Protein AF-E9HPH4-F1 (afdb_monomer)

Radius of gyration: 17.31 Å; Cα contacts (8 Å, |Δi|>4): 248; chains: 1; bounding box: 42×39×45 Å

Mean predicted aligned error: 8.79 Å

pLDDT: mean 77.73, std 13.82, range [39.22, 94.75]

Foldseek 3Di:
DPLVVPPPDPLLVQLQCQCVVVDQEAEAQDDPVNSLVNNCVRQPFAPPDPFWAWWFWFDFPVGIDIDIRPPSDPDDALVNLLVCQVQRQVCCCPVVVDNADEGEDEDDPPCPPHHPVSLVSSVVVNVVDPHNYPYHVVVNVRVVRRVVCCVPCVPPPPCLVRFWTWTTRGNHTYIYGHNVHDPVSVVD

Organism: Daphnia pulex (NCBI:txid6669)

Structure (mmCIF, N/CA/C/O backbone):
data_AF-E9HPH4-F1
#
_entry.id   AF-E9HPH4-F1
#
loop_
_atom_site.group_PDB
_atom_site.id
_atom_site.type_symbol
_atom_site.label_atom_id
_atom_site.label_alt_id
_atom_site.label_comp_id
_atom_site.label_asym_id
_atom_site.label_entity_id
_atom_site.label_seq_id
_atom_site.pdbx_PDB_ins_code
_atom_site.Cartn_x
_atom_site.Cartn_y
_atom_site.Cartn_z
_atom_site.occupancy
_atom_site.B_iso_or_equiv
_atom_site.auth_seq_id
_atom_site.auth_comp_id
_atom_site.auth_asym_id
_atom_site.auth_atom_id
_atom_site.pdbx_PDB_model_num
ATOM 1 N N . MET A 1 1 ? 5.637 8.336 21.985 1.00 42.94 1 MET A N 1
ATOM 2 C CA . MET A 1 1 ? 4.929 8.345 23.289 1.00 42.94 1 MET A CA 1
ATOM 3 C C . MET A 1 1 ? 3.416 8.582 23.195 1.00 42.94 1 MET A C 1
ATOM 5 O O . MET A 1 1 ? 2.724 8.080 24.066 1.00 42.94 1 MET A O 1
ATOM 9 N N . ALA A 1 2 ? 2.865 9.218 22.149 1.00 55.56 2 ALA A N 1
ATOM 10 C CA . ALA A 1 2 ? 1.417 9.472 22.052 1.00 55.56 2 ALA A CA 1
ATOM 11 C C . ALA A 1 2 ? 0.536 8.213 21.879 1.00 55.56 2 ALA A C 1
ATOM 13 O O . ALA A 1 2 ? -0.493 8.099 22.521 1.00 55.56 2 ALA A O 1
ATOM 14 N N . ILE A 1 3 ? 0.934 7.212 21.082 1.00 60.03 3 ILE A N 1
ATOM 15 C CA . ILE A 1 3 ? 0.046 6.071 20.751 1.00 60.03 3 ILE A CA 1
ATOM 16 C C . ILE A 1 3 ? -0.309 5.190 21.968 1.00 60.03 3 ILE A C 1
ATOM 18 O O . ILE A 1 3 ? -1.407 4.637 22.033 1.00 60.03 3 ILE A O 1
ATOM 22 N N . ARG A 1 4 ? 0.583 5.088 22.967 1.00 57.25 4 ARG A N 1
ATOM 23 C CA . ARG A 1 4 ? 0.352 4.285 24.185 1.00 57.25 4 ARG A CA 1
ATOM 24 C C . ARG A 1 4 ? -0.717 4.888 25.112 1.00 57.25 4 ARG A C 1
ATOM 26 O O . ARG A 1 4 ? -1.311 4.140 25.888 1.00 57.25 4 ARG A O 1
ATOM 33 N N . SER A 1 5 ? -0.992 6.194 25.017 1.00 60.97 5 SER A N 1
ATOM 34 C CA . SER A 1 5 ? -2.041 6.872 25.794 1.00 60.97 5 SER A CA 1
ATOM 35 C C . SER A 1 5 ? -3.409 6.904 25.092 1.00 60.97 5 SER A C 1
ATOM 37 O O . SER A 1 5 ? -4.414 7.177 25.742 1.00 60.97 5 SER A O 1
ATOM 39 N N . LEU A 1 6 ? -3.500 6.539 23.803 1.00 64.88 6 LEU A N 1
ATOM 40 C CA . LEU A 1 6 ? -4.737 6.575 22.999 1.00 64.88 6 LEU A CA 1
ATOM 41 C C . LEU A 1 6 ? -5.695 5.400 23.288 1.00 64.88 6 LEU A C 1
ATOM 43 O O . LEU A 1 6 ? -6.230 4.794 22.365 1.00 64.88 6 LEU A O 1
ATOM 47 N N . LYS A 1 7 ? -5.916 5.032 24.555 1.00 68.62 7 LYS A N 1
ATOM 48 C CA . LYS A 1 7 ? -6.671 3.816 24.923 1.00 68.62 7 LYS A CA 1
ATOM 49 C C . LYS A 1 7 ? -8.186 3.896 24.671 1.00 68.62 7 LYS A C 1
ATOM 51 O O . LYS A 1 7 ? -8.826 2.853 24.623 1.00 68.62 7 LYS A O 1
ATOM 56 N N . ARG A 1 8 ? -8.764 5.092 24.491 1.00 82.62 8 ARG A N 1
ATOM 57 C CA . ARG A 1 8 ? -10.218 5.292 24.274 1.00 82.62 8 ARG A CA 1
ATOM 58 C C . ARG A 1 8 ? -10.554 6.313 23.180 1.00 82.62 8 ARG A C 1
ATOM 60 O O . ARG A 1 8 ? -11.597 6.951 23.231 1.00 82.62 8 ARG A O 1
ATOM 67 N N . THR A 1 9 ? -9.671 6.511 22.205 1.00 89.56 9 THR A N 1
ATOM 68 C CA . THR A 1 9 ? -9.958 7.447 21.107 1.00 89.56 9 THR A CA 1
ATOM 69 C C . THR A 1 9 ? -10.918 6.846 20.087 1.00 89.56 9 THR A C 1
ATOM 71 O O . THR A 1 9 ? -10.950 5.628 19.899 1.00 89.56 9 THR A O 1
ATOM 74 N N . SER A 1 10 ? -11.655 7.705 19.380 1.00 90.56 10 SER A N 1
ATOM 75 C CA . SER A 1 10 ? -12.542 7.307 18.278 1.00 90.56 10 SER A CA 1
ATOM 76 C C . SER A 1 10 ? -11.812 6.458 17.231 1.00 90.56 10 SER A C 1
ATOM 78 O O . SER A 1 10 ? -12.293 5.388 16.872 1.00 90.56 10 SER A O 1
ATOM 80 N N . MET A 1 11 ? -10.600 6.867 16.829 1.00 90.88 11 MET A N 1
ATOM 81 C CA . MET A 1 11 ? -9.748 6.104 15.906 1.00 90.88 11 MET A CA 1
ATOM 82 C C . MET A 1 11 ? -9.470 4.684 16.408 1.00 90.88 11 MET A C 1
ATOM 84 O O . MET A 1 11 ? -9.592 3.724 15.651 1.00 90.88 11 MET A O 1
ATOM 88 N N . ARG A 1 12 ? -9.115 4.531 17.690 1.00 91.88 12 ARG A N 1
ATOM 89 C CA . ARG A 1 12 ? -8.833 3.215 18.267 1.00 91.88 12 ARG A CA 1
ATOM 90 C C . ARG A 1 12 ? -10.082 2.343 18.310 1.00 91.88 12 ARG A C 1
ATOM 92 O O . ARG A 1 12 ? -10.011 1.186 17.914 1.00 91.88 12 ARG A O 1
ATOM 99 N N . LEU A 1 13 ? -11.204 2.885 18.779 1.00 92.38 13 LEU A N 1
ATOM 100 C CA . LEU A 1 13 ? -12.457 2.137 18.887 1.00 92.38 13 LEU A CA 1
ATOM 101 C C . LEU A 1 13 ? -12.956 1.673 17.514 1.00 92.38 13 LEU A C 1
ATOM 103 O O . LEU A 1 13 ? -13.381 0.527 17.383 1.00 92.38 13 LEU A O 1
ATOM 107 N N . ALA A 1 14 ? -12.835 2.518 16.486 1.00 93.19 14 ALA A N 1
ATOM 108 C CA . ALA A 1 14 ? -13.173 2.159 15.112 1.00 93.19 14 ALA A CA 1
ATOM 109 C C . ALA A 1 14 ? -12.286 1.018 14.584 1.00 93.19 14 ALA A C 1
ATOM 111 O O . ALA A 1 14 ? -12.790 0.036 14.042 1.00 93.19 14 ALA A O 1
ATOM 112 N N . LEU A 1 15 ? -10.971 1.097 14.813 1.00 93.38 15 LEU A N 1
ATOM 113 C CA . LEU A 1 15 ? -10.028 0.046 14.422 1.00 93.38 15 LEU A CA 1
ATOM 114 C C . LEU A 1 15 ? -10.260 -1.268 15.179 1.00 93.38 15 LEU A C 1
ATOM 116 O O . LEU A 1 15 ? -10.178 -2.339 14.585 1.00 93.38 15 LEU A O 1
ATOM 120 N N . GLU A 1 16 ? -10.575 -1.216 16.475 1.00 93.31 16 GLU A N 1
ATOM 121 C CA . GLU A 1 16 ? -10.908 -2.406 17.267 1.00 93.31 16 GLU A CA 1
ATOM 122 C C . GLU A 1 16 ? -12.234 -3.036 16.824 1.00 93.31 16 GLU A C 1
ATOM 124 O O . GLU A 1 16 ? -12.344 -4.262 16.778 1.00 93.31 16 GLU A O 1
ATOM 129 N N . ALA A 1 17 ? -13.237 -2.228 16.473 1.00 93.38 17 ALA A N 1
ATOM 130 C CA . ALA A 1 17 ? -14.489 -2.720 15.908 1.00 93.38 17 ALA A CA 1
ATOM 131 C C . ALA A 1 17 ? -14.256 -3.411 14.556 1.00 93.38 17 ALA A C 1
ATOM 133 O O . ALA A 1 17 ? -14.744 -4.525 14.355 1.00 93.38 17 ALA A O 1
ATOM 134 N N . HIS A 1 18 ? -13.449 -2.802 13.682 1.00 94.75 18 HIS A N 1
ATOM 135 C CA . HIS A 1 18 ? -13.063 -3.387 12.399 1.00 94.75 18 HIS A CA 1
ATOM 136 C C . HIS A 1 18 ? -12.295 -4.704 12.583 1.00 94.75 18 HIS A C 1
ATOM 138 O O . HIS A 1 18 ? -12.660 -5.722 12.000 1.00 94.75 18 HIS A O 1
ATOM 144 N N . ARG A 1 19 ? -11.314 -4.737 13.496 1.00 92.88 19 ARG A N 1
ATOM 145 C CA . ARG A 1 19 ? -10.561 -5.950 13.865 1.00 92.88 19 ARG A CA 1
ATOM 146 C C . ARG A 1 19 ? -11.458 -7.087 14.361 1.00 92.88 19 ARG A C 1
ATOM 148 O O . ARG A 1 19 ? -11.123 -8.249 14.165 1.00 92.88 19 ARG A O 1
ATOM 155 N N . ARG A 1 20 ? -12.572 -6.761 15.023 1.00 94.00 20 ARG A N 1
ATOM 156 C CA . ARG A 1 20 ? -13.581 -7.719 15.512 1.00 94.00 20 ARG A CA 1
ATOM 157 C C . ARG A 1 20 ? -14.607 -8.118 14.442 1.00 94.00 20 ARG A C 1
ATOM 159 O O . ARG A 1 20 ? -15.591 -8.765 14.782 1.00 94.00 20 ARG A O 1
ATOM 166 N N . GLY A 1 21 ? -14.423 -7.707 13.186 1.00 92.56 21 GLY A N 1
ATOM 167 C CA . GLY A 1 21 ? -15.321 -8.041 12.079 1.00 92.56 21 GLY A CA 1
ATOM 168 C C . GLY A 1 21 ? -16.650 -7.285 12.093 1.00 92.56 21 GLY A C 1
ATOM 169 O O . GLY A 1 21 ? -17.570 -7.666 11.380 1.00 92.56 21 GLY A O 1
ATOM 170 N N . LYS A 1 22 ? -16.780 -6.211 12.885 1.00 93.69 22 LYS A N 1
ATOM 171 C CA . LYS A 1 22 ? -18.023 -5.419 12.935 1.00 93.69 22 LYS A CA 1
ATOM 172 C C . LYS A 1 22 ? -18.210 -4.512 11.718 1.00 93.69 22 LYS A C 1
ATOM 174 O O . LYS A 1 22 ? -19.305 -4.005 11.508 1.00 93.69 22 LYS A O 1
ATOM 179 N N . THR A 1 23 ? -17.149 -4.271 10.950 1.00 90.38 23 THR A N 1
ATOM 180 C CA . THR A 1 23 ? -17.172 -3.443 9.738 1.00 90.38 23 THR A CA 1
ATOM 181 C C . THR A 1 23 ? -16.270 -4.047 8.667 1.00 90.38 23 THR A C 1
ATOM 183 O O . THR A 1 23 ? -15.290 -4.721 8.987 1.00 90.38 23 THR A O 1
ATOM 186 N N . ARG A 1 24 ? -16.566 -3.765 7.392 1.00 86.38 24 ARG A N 1
ATOM 187 C CA . ARG A 1 24 ? -15.733 -4.182 6.250 1.00 86.38 24 ARG A CA 1
ATOM 188 C C . ARG A 1 24 ? -14.555 -3.240 5.984 1.00 86.38 24 ARG A C 1
ATOM 190 O O . ARG A 1 24 ? -13.523 -3.691 5.502 1.00 86.38 24 ARG A O 1
ATOM 197 N N . PHE A 1 25 ? -14.703 -1.962 6.328 1.00 86.44 25 PHE A N 1
ATOM 198 C CA . PHE A 1 25 ? -13.703 -0.913 6.129 1.00 86.44 25 PHE A CA 1
ATOM 199 C C . PHE A 1 25 ? -13.683 0.042 7.326 1.00 86.44 25 PHE A C 1
ATOM 201 O O . PHE A 1 25 ? -14.640 0.095 8.109 1.00 86.44 25 PHE A O 1
ATOM 208 N N . VAL A 1 26 ? -12.596 0.802 7.463 1.00 90.25 26 VAL A N 1
ATOM 209 C CA . VAL A 1 26 ? -12.452 1.856 8.472 1.00 90.25 26 VAL A CA 1
ATOM 210 C C . VAL A 1 26 ? -11.725 3.068 7.895 1.00 90.25 26 VAL A C 1
ATOM 212 O O . VAL A 1 26 ? -10.698 2.940 7.227 1.00 90.25 26 VAL A O 1
ATOM 215 N N . PHE A 1 27 ? -12.274 4.250 8.173 1.00 89.75 27 PHE A N 1
ATOM 216 C CA . PHE A 1 27 ? -11.813 5.530 7.645 1.00 89.75 27 PHE A CA 1
ATOM 217 C C . PHE A 1 27 ? -11.486 6.488 8.790 1.00 89.75 27 PHE A C 1
ATOM 219 O O . PHE A 1 27 ? -12.150 6.482 9.829 1.00 89.75 27 PHE A O 1
ATOM 226 N N . SER A 1 28 ? -10.476 7.337 8.604 1.00 87.94 28 SER A N 1
ATOM 227 C CA . SER A 1 28 ? -10.171 8.424 9.535 1.00 87.94 28 SER A CA 1
ATOM 228 C C . SER A 1 28 ? -9.643 9.649 8.801 1.00 87.94 28 SER A C 1
ATOM 230 O O . SER A 1 28 ? -8.671 9.554 8.056 1.00 87.94 28 SER A O 1
ATOM 232 N N . ALA A 1 29 ? -10.243 10.808 9.074 1.00 86.12 29 ALA A N 1
ATOM 233 C CA . ALA A 1 29 ? -9.719 12.124 8.698 1.00 86.12 29 ALA A CA 1
ATOM 234 C C . ALA A 1 29 ? -8.807 12.731 9.793 1.00 86.12 29 ALA A C 1
ATOM 236 O O . ALA A 1 29 ? -8.458 13.909 9.758 1.00 86.12 29 ALA A O 1
ATOM 237 N N . GLY A 1 30 ? -8.455 11.936 10.812 1.00 83.25 30 GLY A N 1
ATOM 238 C CA . GLY A 1 30 ? -7.624 12.361 11.934 1.00 83.25 30 GLY A CA 1
ATOM 239 C C . GLY A 1 30 ? -6.133 12.459 11.600 1.00 83.25 30 GLY A C 1
ATOM 240 O O . GLY A 1 30 ? -5.697 12.379 10.454 1.00 83.25 30 GLY A O 1
ATOM 241 N N . ASN A 1 31 ? -5.313 12.611 12.643 1.00 85.31 31 ASN A N 1
ATOM 242 C CA . ASN A 1 31 ? -3.862 12.696 12.492 1.00 85.31 31 ASN A CA 1
ATOM 243 C C . ASN A 1 31 ? -3.290 11.429 11.825 1.00 85.31 31 ASN A C 1
ATOM 245 O O . ASN A 1 31 ? -3.386 10.338 12.392 1.00 85.31 31 ASN A O 1
ATOM 249 N N . THR A 1 32 ? -2.640 11.608 10.669 1.00 80.81 32 THR A N 1
ATOM 250 C CA . THR A 1 32 ? -2.062 10.539 9.842 1.00 80.81 32 THR A CA 1
ATOM 251 C C . THR A 1 32 ? -1.194 9.584 10.657 1.00 80.81 32 THR A C 1
ATOM 253 O O . THR A 1 32 ? -1.495 8.398 10.726 1.00 80.81 32 THR A O 1
ATOM 256 N N . CYS A 1 33 ? -0.171 10.095 11.350 1.00 81.19 33 CYS A N 1
ATOM 257 C CA . CYS A 1 33 ? 0.790 9.267 12.083 1.00 81.19 33 CYS A CA 1
ATOM 258 C C . CYS A 1 33 ? 0.143 8.487 13.236 1.00 81.19 33 CYS A C 1
ATOM 260 O O . CYS A 1 33 ? 0.510 7.342 13.494 1.00 81.19 33 CYS A O 1
ATOM 262 N N . SER A 1 34 ? -0.825 9.090 13.930 1.00 86.00 34 SER A N 1
ATOM 263 C CA . SER A 1 34 ? -1.539 8.444 15.036 1.00 86.00 34 SER A CA 1
ATOM 264 C C . SER A 1 34 ? -2.480 7.354 14.539 1.00 86.00 34 SER A C 1
ATOM 266 O O . SER A 1 34 ? -2.481 6.255 15.093 1.00 86.00 34 SER A O 1
ATOM 268 N N . TYR A 1 35 ? -3.259 7.647 13.493 1.00 87.31 35 TYR A N 1
ATOM 269 C CA . TYR A 1 35 ? -4.153 6.677 12.868 1.00 87.31 35 TYR A CA 1
ATOM 270 C C . TYR A 1 35 ? -3.365 5.498 12.322 1.00 87.31 35 TYR A C 1
ATOM 272 O O . TYR A 1 35 ? -3.685 4.349 12.616 1.00 87.31 35 TYR A O 1
ATOM 280 N N . MET A 1 36 ? -2.278 5.805 11.620 1.00 84.62 36 MET A N 1
ATOM 281 C CA . MET A 1 36 ? -1.371 4.813 11.102 1.00 84.62 36 MET A CA 1
ATOM 282 C C . MET A 1 36 ? -0.794 3.959 12.240 1.00 84.62 36 MET A C 1
ATOM 284 O O . MET A 1 36 ? -1.056 2.763 12.349 1.00 84.62 36 MET A O 1
ATOM 288 N N . GLY A 1 37 ? -0.076 4.552 13.188 1.00 86.62 37 GLY A N 1
ATOM 289 C CA . GLY A 1 37 ? 0.499 3.788 14.296 1.00 86.62 37 GLY A CA 1
ATOM 290 C C . GLY A 1 37 ? -0.516 2.875 15.007 1.00 86.62 37 GLY A C 1
ATOM 291 O O . GLY A 1 37 ? -0.203 1.722 15.302 1.00 86.62 37 GLY A O 1
ATOM 292 N N . LEU A 1 38 ? -1.755 3.343 15.202 1.00 89.88 38 LEU A N 1
ATOM 293 C CA . LEU A 1 38 ? -2.844 2.531 15.749 1.00 89.88 38 LEU A CA 1
ATOM 294 C C . LEU A 1 38 ? -3.288 1.398 14.817 1.00 89.88 38 LEU A C 1
ATOM 296 O O . LEU A 1 38 ? -3.415 0.268 15.284 1.00 89.88 38 LEU A O 1
ATOM 300 N N . ALA A 1 39 ? -3.516 1.661 13.530 1.00 89.81 39 ALA A N 1
ATOM 301 C CA . ALA A 1 39 ? -3.977 0.648 12.585 1.00 89.81 39 ALA A CA 1
ATOM 302 C C . ALA A 1 39 ? -2.947 -0.482 12.424 1.00 89.81 39 ALA A C 1
ATOM 304 O O . ALA A 1 39 ? -3.334 -1.648 12.466 1.00 89.81 39 ALA A O 1
ATOM 305 N N . LYS A 1 40 ? -1.640 -0.184 12.403 1.00 87.94 40 LYS A N 1
ATOM 306 C CA . LYS A 1 40 ? -0.593 -1.222 12.368 1.00 87.94 40 LYS A CA 1
ATOM 307 C C . LYS A 1 40 ? -0.609 -2.081 13.634 1.00 87.94 40 LYS A C 1
ATOM 309 O O . LYS A 1 40 ? -0.508 -3.301 13.547 1.00 87.94 40 LYS A O 1
ATOM 314 N N . ILE A 1 41 ? -0.768 -1.465 14.809 1.00 89.12 41 ILE A N 1
ATOM 315 C CA . ILE A 1 41 ? -0.801 -2.179 16.097 1.00 89.12 41 ILE A CA 1
ATOM 316 C C . ILE A 1 41 ? -2.058 -3.050 16.233 1.00 89.12 41 ILE A C 1
ATOM 318 O O . ILE A 1 41 ? -1.980 -4.171 16.735 1.00 89.12 41 ILE A O 1
ATOM 322 N N . ILE A 1 42 ? -3.216 -2.530 15.825 1.00 91.75 42 ILE A N 1
ATOM 323 C CA . ILE A 1 42 ? -4.519 -3.162 16.064 1.00 91.75 42 ILE A CA 1
ATOM 324 C C . ILE A 1 42 ? -4.844 -4.188 14.979 1.00 91.75 42 ILE A C 1
ATOM 326 O O . ILE A 1 42 ? -5.238 -5.309 15.303 1.00 91.75 42 ILE A O 1
ATOM 330 N N . LEU A 1 43 ? -4.673 -3.824 13.705 1.00 91.56 43 LEU A N 1
ATOM 331 C CA . LEU A 1 43 ? -4.992 -4.696 12.575 1.00 91.56 43 LEU A CA 1
ATOM 332 C C . LEU A 1 43 ? -3.890 -5.719 12.315 1.00 91.56 43 LEU A C 1
ATOM 334 O O . LEU A 1 43 ? -4.205 -6.834 11.912 1.00 91.56 43 LEU A O 1
ATOM 338 N N . LYS A 1 44 ? -2.626 -5.395 12.622 1.00 90.88 44 LYS A N 1
ATOM 339 C CA . LYS A 1 44 ? -1.444 -6.211 12.294 1.00 90.88 44 LYS A CA 1
ATOM 340 C C . LYS A 1 44 ? -1.310 -6.469 10.787 1.00 90.88 44 LYS A C 1
ATOM 342 O O . LYS A 1 44 ? -2.276 -6.383 10.033 1.00 90.88 44 LYS A O 1
ATOM 347 N N . THR A 1 45 ? -0.107 -6.800 10.346 1.00 89.81 45 THR A N 1
ATOM 348 C CA . THR A 1 45 ? 0.149 -7.155 8.949 1.00 89.81 45 THR A CA 1
ATOM 349 C C . THR A 1 45 ? -0.372 -8.549 8.605 1.00 89.81 45 THR A C 1
ATOM 351 O O . THR A 1 45 ? -0.599 -9.382 9.492 1.00 89.81 45 THR A O 1
ATOM 354 N N . LEU A 1 46 ? -0.588 -8.787 7.312 1.00 88.25 46 LEU A N 1
ATOM 355 C CA . LEU A 1 46 ? -0.829 -10.120 6.768 1.00 88.25 46 LEU A CA 1
ATOM 356 C C . LEU A 1 46 ? 0.397 -11.033 6.990 1.00 88.25 46 LEU A C 1
ATOM 358 O O . LEU A 1 46 ? 1.526 -10.538 7.084 1.00 88.25 46 LEU A O 1
ATOM 362 N N . PRO A 1 47 ? 0.211 -12.366 7.063 1.00 85.44 47 PRO A N 1
ATOM 363 C CA . PRO A 1 47 ? 1.322 -13.310 7.174 1.00 85.44 47 PRO A CA 1
ATOM 364 C C . PRO A 1 47 ? 2.364 -13.108 6.064 1.00 85.44 47 PRO A C 1
ATOM 366 O O . PRO A 1 47 ? 2.020 -13.004 4.891 1.00 85.44 47 PRO A O 1
ATOM 369 N N . GLY A 1 48 ? 3.646 -13.047 6.434 1.00 83.50 48 GLY A N 1
ATOM 370 C CA . GLY A 1 48 ? 4.755 -12.826 5.494 1.00 83.50 48 GLY A CA 1
ATOM 371 C C . GLY A 1 48 ? 5.030 -11.358 5.138 1.00 83.50 48 GLY A C 1
ATOM 372 O O . GLY A 1 48 ? 6.039 -11.072 4.482 1.00 83.50 48 GLY A O 1
ATOM 373 N N . ILE A 1 49 ? 4.195 -10.418 5.598 1.00 84.56 49 ILE A N 1
ATOM 374 C CA . ILE A 1 49 ? 4.403 -8.978 5.422 1.00 84.56 49 ILE A CA 1
ATOM 375 C C . ILE A 1 49 ? 4.928 -8.358 6.718 1.00 84.56 49 ILE A C 1
ATOM 377 O O . ILE A 1 49 ? 4.268 -8.367 7.756 1.00 84.56 49 ILE A O 1
ATOM 381 N N . ASP A 1 50 ? 6.127 -7.783 6.645 1.00 78.50 50 ASP A N 1
ATOM 382 C CA . ASP A 1 50 ? 6.805 -7.175 7.798 1.00 78.50 50 ASP A CA 1
ATOM 383 C C . ASP A 1 50 ? 6.480 -5.676 7.913 1.00 78.50 50 ASP A C 1
ATOM 385 O O . ASP A 1 50 ? 6.370 -5.110 9.007 1.00 78.50 50 ASP A O 1
ATOM 389 N N . CYS A 1 51 ? 6.295 -5.027 6.762 1.00 78.81 51 CYS A N 1
ATOM 390 C CA . CYS A 1 51 ? 5.973 -3.615 6.639 1.00 78.81 51 CYS A CA 1
ATOM 391 C C . CYS A 1 51 ? 4.750 -3.425 5.726 1.00 78.81 51 CYS A C 1
ATOM 393 O O . CYS A 1 51 ? 4.824 -3.777 4.549 1.00 78.81 51 CYS A O 1
ATOM 395 N N . PRO A 1 52 ? 3.632 -2.873 6.241 1.00 84.88 52 PRO A N 1
ATOM 396 C CA . PRO A 1 52 ? 2.543 -2.440 5.375 1.00 84.88 52 PRO A CA 1
ATOM 397 C C . PRO A 1 52 ? 3.011 -1.241 4.542 1.00 84.88 52 PRO A C 1
ATOM 399 O O . PRO A 1 52 ? 3.948 -0.538 4.944 1.00 84.88 52 PRO A O 1
ATOM 402 N N . ALA A 1 53 ? 2.343 -0.997 3.418 1.00 84.50 53 ALA A N 1
ATOM 403 C CA . ALA A 1 53 ? 2.656 0.119 2.534 1.00 84.50 53 ALA A CA 1
ATOM 404 C C . ALA A 1 53 ? 1.556 1.182 2.549 1.00 84.50 53 ALA A C 1
ATOM 406 O O . ALA A 1 53 ? 0.367 0.849 2.584 1.00 84.50 53 ALA A O 1
ATOM 407 N N . ILE A 1 54 ? 1.946 2.458 2.490 1.00 83.94 54 ILE A N 1
ATOM 408 C CA . ILE A 1 54 ? 1.019 3.531 2.119 1.00 83.94 54 ILE A CA 1
ATOM 409 C C . ILE A 1 54 ? 0.910 3.582 0.605 1.00 83.94 54 ILE A C 1
ATOM 411 O O . ILE A 1 54 ? 1.911 3.739 -0.092 1.00 83.94 54 ILE A O 1
ATOM 415 N N . VAL A 1 55 ? -0.325 3.528 0.122 1.00 86.69 55 VAL A N 1
ATOM 416 C CA . VAL A 1 55 ? -0.648 3.718 -1.285 1.00 86.69 55 VAL A CA 1
ATOM 417 C C . VAL A 1 55 ? -1.438 4.997 -1.448 1.00 86.69 55 VAL A C 1
ATOM 419 O O . VAL A 1 55 ? -2.394 5.237 -0.708 1.00 86.69 55 VAL A O 1
ATOM 422 N N . ASN A 1 56 ? -1.078 5.796 -2.444 1.00 82.94 56 ASN A N 1
ATOM 423 C CA . ASN A 1 56 ? -1.943 6.871 -2.904 1.00 82.94 56 ASN A CA 1
ATOM 424 C C . ASN A 1 56 ? -2.067 6.858 -4.426 1.00 82.94 56 ASN A C 1
ATOM 426 O O . ASN A 1 56 ? -1.129 6.467 -5.127 1.00 82.94 56 ASN A O 1
ATOM 430 N N . LYS A 1 57 ? -3.227 7.297 -4.916 1.00 84.44 57 LYS A N 1
ATOM 431 C CA . LYS A 1 57 ? -3.471 7.514 -6.340 1.00 84.44 57 LYS A CA 1
ATOM 432 C C . LYS A 1 57 ? -2.853 8.834 -6.763 1.00 84.44 57 LYS A C 1
ATOM 434 O O . LYS A 1 57 ? -3.007 9.845 -6.080 1.00 84.44 57 LYS A O 1
ATOM 439 N N . ILE A 1 58 ? -2.188 8.826 -7.908 1.00 78.88 58 ILE A N 1
ATOM 440 C CA . ILE A 1 58 ? -1.569 10.002 -8.497 1.00 78.88 58 ILE A CA 1
ATOM 441 C C . ILE A 1 58 ? -2.034 10.143 -9.952 1.00 78.88 58 ILE A C 1
ATOM 443 O O . ILE A 1 58 ? -2.001 9.163 -10.700 1.00 78.88 58 ILE A O 1
ATOM 447 N N . PRO A 1 59 ? -2.461 11.345 -10.377 1.00 76.06 59 PRO A N 1
ATOM 448 C CA . PRO A 1 59 ? -2.807 11.598 -11.770 1.00 76.06 59 PRO A CA 1
ATOM 449 C C . PRO A 1 59 ? -1.575 11.547 -12.681 1.00 76.06 59 PRO A C 1
ATOM 451 O O . PRO A 1 59 ? -0.513 12.077 -12.360 1.00 76.06 59 PRO A O 1
ATOM 454 N N . THR A 1 60 ? -1.756 10.994 -13.875 1.00 73.06 60 THR A N 1
ATOM 455 C CA . THR A 1 60 ? -0.789 10.989 -14.978 1.00 73.06 60 THR A CA 1
ATOM 456 C C . THR A 1 60 ? -1.466 11.449 -16.270 1.00 73.06 60 THR A C 1
ATOM 458 O O . THR A 1 60 ? -2.690 11.522 -16.356 1.00 73.06 60 THR A O 1
ATOM 461 N N . PHE A 1 61 ? -0.690 11.706 -17.329 1.00 67.69 61 PHE A N 1
ATOM 462 C CA . PHE A 1 61 ? -1.259 12.052 -18.641 1.00 67.69 61 PHE A CA 1
ATOM 463 C C . PHE A 1 61 ? -2.145 10.956 -19.253 1.00 67.69 61 PHE A C 1
ATOM 465 O O . PHE A 1 61 ? -2.965 11.260 -20.113 1.00 67.69 61 PHE A O 1
ATOM 472 N N . LYS A 1 62 ? -1.969 9.689 -18.856 1.00 72.31 62 LYS A N 1
ATOM 473 C CA . LYS A 1 62 ? -2.700 8.544 -19.424 1.00 72.31 62 LYS A CA 1
ATOM 474 C C . LYS A 1 62 ? -3.790 7.992 -18.505 1.00 72.31 62 LYS A C 1
ATOM 476 O O . LYS A 1 62 ? -4.447 7.026 -18.878 1.00 72.31 62 LYS A O 1
ATOM 481 N N . GLY A 1 63 ? -3.975 8.570 -17.321 1.00 78.56 63 GLY A N 1
ATOM 482 C CA . GLY A 1 63 ? -4.886 8.048 -16.307 1.00 78.56 63 GLY A CA 1
ATOM 483 C C . GLY A 1 63 ? -4.301 8.210 -14.915 1.00 78.56 63 GLY A C 1
ATOM 484 O O . GLY A 1 63 ? -3.790 9.272 -14.575 1.00 78.56 63 GLY A O 1
ATOM 485 N N . GLU A 1 64 ? -4.331 7.154 -14.115 1.00 81.12 64 GLU A N 1
ATOM 486 C CA . GLU A 1 64 ? -3.903 7.175 -12.717 1.00 81.12 64 GLU A CA 1
ATOM 487 C C . GLU A 1 64 ? -2.795 6.142 -12.495 1.00 81.1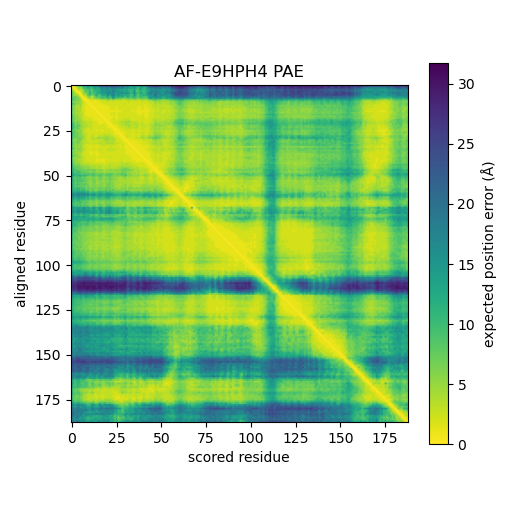2 64 GLU A C 1
ATOM 489 O O . GLU A 1 64 ? -2.811 5.068 -13.096 1.00 81.12 64 GLU A O 1
ATOM 494 N N . CYS A 1 65 ? -1.842 6.451 -11.622 1.00 84.06 65 CYS A N 1
ATOM 495 C CA . CYS A 1 65 ? -0.858 5.493 -11.134 1.00 84.06 65 CYS A CA 1
ATOM 496 C C . CYS A 1 65 ? -0.888 5.435 -9.606 1.00 84.06 65 CYS A C 1
ATOM 498 O O . CYS A 1 65 ? -1.272 6.393 -8.931 1.00 84.06 65 CYS A O 1
ATOM 500 N N . LEU A 1 66 ? -0.503 4.290 -9.045 1.00 87.19 66 LEU A N 1
ATOM 501 C CA . LEU A 1 66 ? -0.399 4.117 -7.600 1.00 87.19 66 LEU A CA 1
ATOM 502 C C . LEU A 1 66 ? 1.048 4.256 -7.159 1.00 87.19 66 LEU A C 1
ATOM 504 O O . LEU A 1 66 ? 1.931 3.577 -7.678 1.00 87.19 66 LEU A O 1
ATOM 508 N N . PHE A 1 67 ? 1.284 5.111 -6.169 1.00 86.19 67 PHE A N 1
ATOM 509 C CA . PHE A 1 67 ? 2.603 5.284 -5.574 1.00 86.19 67 PHE A CA 1
ATOM 510 C C . PHE A 1 67 ? 2.681 4.568 -4.232 1.00 86.19 67 PHE A C 1
ATOM 512 O O . PHE A 1 67 ? 1.816 4.747 -3.375 1.00 86.19 67 PHE A O 1
ATOM 519 N N . LEU A 1 68 ? 3.755 3.798 -4.061 1.00 86.31 68 LEU A N 1
ATOM 520 C CA . LEU A 1 68 ? 4.137 3.104 -2.836 1.00 86.31 68 LEU A CA 1
ATOM 521 C C . LEU A 1 68 ? 5.615 3.421 -2.563 1.00 86.31 68 LEU A C 1
ATOM 523 O O . LEU A 1 68 ? 6.418 3.434 -3.490 1.00 86.31 68 LEU A O 1
ATOM 527 N N 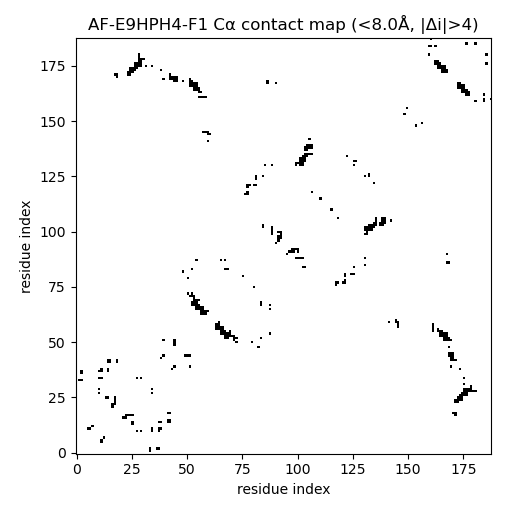. ASP A 1 69 ? 6.073 3.707 -1.347 1.00 78.06 69 ASP A N 1
ATOM 528 C CA . ASP A 1 69 ? 5.429 3.659 -0.024 1.00 78.06 69 ASP A CA 1
ATOM 529 C C . ASP A 1 69 ? 5.260 5.063 0.613 1.00 78.06 69 ASP A C 1
ATOM 531 O O . ASP A 1 69 ? 5.012 5.191 1.800 1.00 78.06 69 ASP A O 1
ATOM 535 N N . LEU A 1 70 ? 5.409 6.152 -0.155 1.00 69.44 70 LEU A N 1
ATOM 536 C CA . LEU A 1 70 ? 5.042 7.540 0.218 1.00 69.44 70 LEU A CA 1
ATOM 537 C C . LEU A 1 70 ? 5.375 7.995 1.667 1.00 69.44 70 LEU A C 1
ATOM 539 O O . LEU A 1 70 ? 4.663 8.818 2.245 1.00 69.44 70 LEU A O 1
ATOM 543 N N . GLY A 1 71 ? 6.460 7.486 2.260 1.00 68.19 71 GLY A N 1
ATOM 544 C CA . GLY A 1 71 ? 6.889 7.809 3.627 1.00 68.19 71 GLY A CA 1
ATOM 545 C C . GLY A 1 71 ? 6.321 6.920 4.746 1.00 68.19 71 GLY A C 1
ATOM 546 O O . GLY A 1 71 ? 6.429 7.287 5.915 1.00 68.19 71 GLY A O 1
ATOM 547 N N . GLY A 1 72 ? 5.727 5.766 4.428 1.00 66.75 72 GLY A N 1
ATOM 548 C CA . GLY A 1 72 ? 5.272 4.770 5.404 1.00 66.75 72 GLY A CA 1
ATOM 549 C C . GLY A 1 72 ? 6.405 4.048 6.127 1.00 66.75 72 GLY A C 1
ATOM 550 O O . GLY A 1 72 ? 6.271 3.710 7.306 1.00 66.75 72 GLY A O 1
ATOM 551 N N . ASN A 1 73 ? 7.538 3.871 5.453 1.00 73.69 73 ASN A N 1
ATOM 552 C CA . ASN A 1 73 ? 8.743 3.255 5.978 1.00 73.69 73 ASN A CA 1
ATOM 553 C C . ASN A 1 73 ? 9.952 4.165 5.718 1.00 73.69 73 ASN A C 1
ATOM 555 O O . ASN A 1 73 ? 10.154 4.668 4.615 1.00 73.69 73 ASN A O 1
ATOM 559 N N . ILE A 1 74 ? 10.760 4.371 6.761 1.00 68.19 74 ILE A N 1
ATOM 560 C CA . ILE A 1 74 ? 11.971 5.208 6.716 1.00 68.19 74 ILE A CA 1
ATOM 561 C C . ILE A 1 74 ? 13.116 4.463 6.012 1.00 68.19 74 ILE A C 1
ATOM 563 O O . ILE A 1 74 ? 13.904 5.067 5.293 1.00 68.19 74 ILE A O 1
ATOM 567 N N . GLU A 1 75 ? 13.179 3.141 6.186 1.00 70.88 75 GLU A N 1
ATOM 568 C CA . GLU A 1 75 ? 14.191 2.276 5.582 1.00 70.88 75 GLU A CA 1
ATOM 569 C C . GLU A 1 75 ? 13.552 1.306 4.583 1.00 70.88 75 GLU A C 1
ATOM 571 O O . GLU A 1 75 ? 12.646 0.530 4.913 1.00 70.88 75 GLU A O 1
ATOM 576 N N . CYS A 1 76 ? 14.057 1.310 3.350 1.00 74.50 76 CYS A N 1
ATOM 577 C CA . CYS A 1 76 ? 13.596 0.421 2.292 1.00 74.50 76 CYS A CA 1
ATOM 578 C C . CYS A 1 76 ? 14.709 -0.554 1.898 1.00 74.50 76 CYS A C 1
ATOM 580 O O . CYS A 1 76 ? 15.682 -0.180 1.251 1.00 74.50 76 CYS A O 1
ATOM 582 N N . ARG A 1 77 ? 14.564 -1.822 2.298 1.00 83.44 77 ARG A N 1
ATOM 583 C CA . ARG A 1 77 ? 15.474 -2.909 1.909 1.00 83.44 77 ARG A CA 1
ATOM 584 C C . ARG A 1 77 ? 15.033 -3.516 0.580 1.00 83.44 77 ARG A C 1
ATOM 586 O O . ARG A 1 77 ? 13.870 -3.400 0.197 1.00 83.44 77 ARG A O 1
ATOM 593 N N . LEU A 1 78 ? 15.925 -4.270 -0.062 1.00 83.88 78 LEU A N 1
ATOM 594 C CA . LEU A 1 78 ? 15.639 -5.014 -1.295 1.00 83.88 78 LEU A CA 1
ATOM 595 C C . LEU A 1 78 ? 14.326 -5.815 -1.221 1.00 83.88 78 LEU A C 1
ATOM 597 O O . LEU A 1 78 ? 13.473 -5.712 -2.100 1.00 83.88 78 LEU A O 1
ATOM 601 N N . CYS A 1 79 ? 14.140 -6.580 -0.142 1.00 83.94 79 CYS A N 1
ATOM 602 C CA . CYS A 1 79 ? 12.935 -7.384 0.050 1.00 83.94 79 CYS A CA 1
ATOM 603 C C . CYS A 1 79 ? 11.662 -6.533 0.162 1.00 83.94 79 CYS A C 1
ATOM 605 O O . CYS A 1 79 ? 10.600 -6.990 -0.250 1.00 83.94 79 CYS A O 1
ATOM 607 N N . HIS A 1 80 ? 11.752 -5.302 0.677 1.00 86.69 80 HIS A N 1
ATOM 608 C CA . HIS A 1 80 ? 10.608 -4.398 0.774 1.00 86.69 80 HIS A CA 1
ATOM 609 C C . HIS A 1 80 ? 10.178 -3.926 -0.616 1.00 86.69 80 HIS A C 1
ATOM 611 O O . HIS A 1 80 ? 8.993 -3.985 -0.911 1.00 86.69 80 HIS A O 1
ATOM 617 N N . LEU A 1 81 ? 11.113 -3.552 -1.499 1.00 85.62 81 LEU A N 1
ATOM 618 C CA . LEU A 1 81 ? 10.777 -3.140 -2.870 1.00 85.62 81 LEU A CA 1
ATOM 619 C C . LEU A 1 81 ? 10.061 -4.238 -3.656 1.00 85.62 81 LEU A C 1
ATOM 621 O O . LEU A 1 81 ? 9.056 -3.974 -4.313 1.00 85.62 81 LEU A O 1
ATOM 625 N N . VAL A 1 82 ? 10.559 -5.474 -3.565 1.00 88.38 82 VAL A N 1
ATOM 626 C CA . VAL A 1 82 ? 9.932 -6.616 -4.244 1.00 88.38 82 VAL A CA 1
ATOM 627 C C . VAL A 1 82 ? 8.533 -6.873 -3.683 1.00 88.38 82 VAL A C 1
ATOM 629 O O . VAL A 1 82 ? 7.589 -7.063 -4.449 1.00 88.38 82 VAL A O 1
ATOM 632 N N . LYS A 1 83 ? 8.374 -6.817 -2.353 1.00 89.69 83 LYS A N 1
ATOM 633 C CA . LYS A 1 83 ? 7.059 -6.933 -1.714 1.00 89.69 83 LYS A CA 1
ATOM 634 C C . LYS A 1 83 ? 6.132 -5.797 -2.157 1.00 89.69 83 LYS A C 1
ATOM 636 O O . LYS A 1 83 ? 5.008 -6.084 -2.534 1.00 89.69 83 LYS A O 1
ATOM 641 N N . PHE A 1 84 ? 6.580 -4.540 -2.181 1.00 89.50 84 PHE A N 1
ATOM 642 C CA . PHE A 1 84 ? 5.752 -3.396 -2.591 1.00 89.50 84 PHE A CA 1
ATOM 643 C C . PHE A 1 84 ? 5.233 -3.536 -4.021 1.00 89.50 84 PHE A C 1
ATOM 645 O O . PHE A 1 84 ? 4.066 -3.245 -4.265 1.00 89.50 84 PHE A O 1
ATOM 652 N N . ALA A 1 85 ? 6.058 -4.030 -4.943 1.00 89.81 85 ALA A N 1
ATOM 653 C CA . ALA A 1 85 ? 5.642 -4.305 -6.314 1.00 89.81 85 ALA A CA 1
ATOM 654 C C . ALA A 1 85 ? 4.517 -5.352 -6.384 1.00 89.81 85 ALA A C 1
ATOM 656 O O . ALA A 1 85 ? 3.492 -5.115 -7.019 1.00 89.81 85 ALA A O 1
ATOM 657 N N . LEU A 1 86 ? 4.681 -6.484 -5.690 1.00 90.75 86 LEU A N 1
ATOM 658 C CA . LEU A 1 86 ? 3.673 -7.551 -5.631 1.00 90.75 86 LEU A CA 1
ATOM 659 C C . LEU A 1 86 ? 2.381 -7.084 -4.948 1.00 90.75 86 LEU A C 1
ATOM 661 O O . LEU A 1 86 ? 1.281 -7.353 -5.425 1.00 90.75 86 LEU A O 1
ATOM 665 N N . MET A 1 87 ? 2.522 -6.366 -3.837 1.00 91.19 87 MET A N 1
ATOM 666 C CA . MET A 1 87 ? 1.413 -5.830 -3.053 1.00 91.19 87 MET A CA 1
ATOM 667 C C . MET A 1 87 ? 0.618 -4.800 -3.865 1.00 91.19 87 MET A C 1
ATOM 669 O O . MET A 1 87 ? -0.607 -4.883 -3.943 1.00 91.19 87 MET A O 1
ATOM 673 N N . GLY A 1 88 ? 1.310 -3.888 -4.554 1.00 90.75 88 GLY A N 1
ATOM 674 C CA . GLY A 1 88 ? 0.703 -2.920 -5.465 1.00 90.75 88 GLY A CA 1
ATOM 675 C C . GLY A 1 88 ? -0.030 -3.584 -6.632 1.00 90.75 88 GLY A C 1
ATOM 676 O O . GLY A 1 88 ? -1.178 -3.235 -6.893 1.00 90.75 88 GLY A O 1
ATOM 677 N N . GLU A 1 89 ? 0.579 -4.579 -7.289 1.00 91.88 89 GLU A N 1
ATOM 678 C CA . GLU A 1 89 ? -0.061 -5.328 -8.380 1.00 91.88 89 GLU A CA 1
ATOM 679 C C . GLU A 1 89 ? -1.382 -5.963 -7.924 1.00 91.88 89 GLU A C 1
ATOM 681 O O . GLU A 1 89 ? -2.430 -5.743 -8.536 1.00 91.88 89 GLU A O 1
ATOM 686 N N . LYS A 1 90 ? -1.353 -6.711 -6.813 1.00 91.50 90 LYS A N 1
ATOM 687 C CA . LYS A 1 90 ? -2.548 -7.380 -6.286 1.00 91.50 90 LYS A CA 1
ATOM 688 C C . LYS A 1 90 ? -3.600 -6.377 -5.849 1.00 91.50 90 LYS A C 1
ATOM 690 O O . LYS A 1 90 ? -4.779 -6.597 -6.119 1.00 91.50 90 LYS A O 1
ATOM 695 N N . PHE A 1 91 ? -3.201 -5.282 -5.212 1.00 89.88 91 PHE A N 1
ATOM 696 C CA . PHE A 1 91 ? -4.129 -4.226 -4.836 1.00 89.88 91 PHE A CA 1
ATOM 697 C C . PHE A 1 91 ? -4.827 -3.638 -6.068 1.00 89.88 91 PHE A C 1
ATOM 699 O O . PHE A 1 91 ? -6.053 -3.539 -6.081 1.00 89.88 91 PHE A O 1
ATOM 706 N N . VAL A 1 92 ? -4.081 -3.342 -7.137 1.00 90.31 92 VAL A N 1
ATOM 707 C CA . VAL A 1 92 ? -4.648 -2.824 -8.389 1.00 90.31 92 VAL A CA 1
ATOM 708 C C . VAL A 1 92 ? -5.607 -3.822 -9.043 1.00 90.31 92 VAL A C 1
ATOM 710 O O . VAL A 1 92 ? -6.718 -3.448 -9.422 1.00 90.31 92 VAL A O 1
ATOM 713 N N . GLN A 1 93 ? -5.224 -5.097 -9.105 1.00 91.69 93 GLN A N 1
ATOM 714 C CA . GLN A 1 93 ? -6.067 -6.163 -9.651 1.00 91.69 93 GLN A CA 1
ATOM 715 C C . GLN A 1 9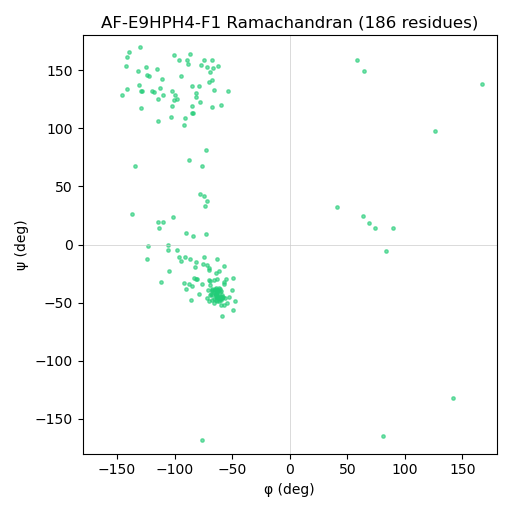3 ? -7.401 -6.290 -8.909 1.00 91.69 93 GLN A C 1
ATOM 717 O O . GLN A 1 93 ? -8.450 -6.366 -9.544 1.00 91.69 93 GLN A O 1
ATOM 722 N N . HIS A 1 94 ? -7.380 -6.287 -7.574 1.00 88.88 94 HIS A N 1
ATOM 723 C CA . HIS A 1 94 ? -8.578 -6.556 -6.773 1.00 88.88 94 HIS A CA 1
ATOM 724 C C . HIS A 1 94 ? -9.452 -5.323 -6.537 1.00 88.88 94 HIS A C 1
ATOM 726 O O . HIS A 1 94 ? -10.671 -5.454 -6.467 1.00 88.88 94 HIS A O 1
ATOM 732 N N . VAL A 1 95 ? -8.850 -4.141 -6.378 1.00 85.50 95 VAL A N 1
ATOM 733 C CA . VAL A 1 95 ? -9.589 -2.913 -6.046 1.00 85.50 95 VAL A CA 1
ATOM 734 C C . VAL A 1 95 ? -10.031 -2.166 -7.298 1.00 85.50 95 VAL A C 1
ATOM 736 O O . VAL A 1 95 ? -11.144 -1.653 -7.329 1.00 85.50 95 VAL A O 1
ATOM 739 N N . PHE A 1 96 ? -9.193 -2.134 -8.336 1.00 85.00 96 PHE A N 1
ATOM 740 C CA . PHE A 1 96 ? -9.473 -1.390 -9.568 1.00 85.00 96 PHE A CA 1
ATOM 741 C C . PHE A 1 96 ? -9.855 -2.290 -10.748 1.00 85.00 96 PHE A C 1
ATOM 743 O O . PHE A 1 96 ? -10.194 -1.781 -11.812 1.00 85.00 96 PHE A O 1
ATOM 750 N N . GLY A 1 97 ? -9.812 -3.618 -10.586 1.00 88.69 97 GLY A N 1
ATOM 751 C CA . GLY A 1 97 ? -10.225 -4.564 -11.626 1.00 88.69 97 GLY A CA 1
ATOM 752 C C . GLY A 1 97 ? -9.301 -4.598 -12.846 1.00 88.69 97 GLY A C 1
ATOM 753 O O . GLY A 1 97 ? -9.713 -5.061 -13.906 1.00 88.69 97 GLY A O 1
ATOM 754 N N . ILE A 1 98 ? -8.065 -4.101 -12.727 1.00 89.88 98 ILE A N 1
ATOM 755 C CA . ILE A 1 98 ? -7.094 -4.081 -13.827 1.00 89.88 98 ILE A CA 1
ATOM 756 C C . ILE A 1 98 ? -6.279 -5.380 -13.766 1.00 89.88 98 ILE A C 1
ATOM 758 O O . ILE A 1 98 ? -5.459 -5.527 -12.861 1.00 89.88 98 ILE A O 1
ATOM 762 N N . PRO A 1 99 ? -6.457 -6.329 -14.705 1.00 88.94 99 PRO A N 1
ATOM 763 C CA . PRO A 1 99 ? -5.902 -7.676 -14.571 1.00 88.94 99 PRO A CA 1
ATOM 764 C C . PRO A 1 99 ? -4.374 -7.729 -14.696 1.00 88.94 99 PRO A C 1
ATOM 766 O O . PRO A 1 99 ? -3.748 -8.581 -14.074 1.00 88.94 99 PRO A O 1
ATOM 769 N N . ASN A 1 100 ? -3.760 -6.832 -15.471 1.00 91.44 100 ASN A N 1
ATOM 770 C CA . ASN A 1 100 ? -2.319 -6.852 -15.737 1.00 91.44 100 ASN A CA 1
ATOM 771 C C . ASN A 1 100 ? -1.687 -5.451 -15.604 1.00 91.44 100 ASN A C 1
ATOM 773 O O . ASN A 1 100 ? -1.311 -4.849 -16.617 1.00 91.44 100 ASN A O 1
ATOM 777 N N . PRO A 1 101 ? -1.628 -4.885 -14.384 1.00 91.38 101 PRO A N 1
ATOM 778 C CA . PRO A 1 101 ? -1.166 -3.518 -14.185 1.00 91.38 101 PRO A CA 1
ATOM 779 C C . PRO A 1 101 ? 0.337 -3.391 -14.440 1.00 91.38 101 PRO A C 1
ATOM 781 O O . PRO A 1 101 ? 1.119 -4.257 -14.053 1.00 91.38 101 PRO A O 1
ATOM 784 N N . GLU A 1 102 ? 0.747 -2.298 -15.084 1.00 89.88 102 GLU A N 1
ATOM 785 C CA . GLU A 1 102 ? 2.166 -1.977 -15.259 1.00 89.88 102 GLU A CA 1
ATOM 786 C C . GLU A 1 102 ? 2.805 -1.680 -13.893 1.00 89.88 102 GLU A C 1
ATOM 788 O O . GLU A 1 102 ? 2.271 -0.908 -13.097 1.00 89.88 102 GLU A O 1
ATOM 793 N N . VAL A 1 103 ? 3.971 -2.274 -13.632 1.00 89.06 103 VAL A N 1
ATOM 794 C CA . VAL A 1 103 ? 4.739 -2.046 -12.404 1.00 89.06 103 VAL A CA 1
ATOM 795 C C . VAL A 1 103 ? 6.094 -1.444 -12.751 1.00 89.06 103 VAL A C 1
ATOM 797 O O . VAL A 1 103 ? 6.824 -1.953 -13.602 1.00 89.06 103 VAL A O 1
ATOM 800 N N . GLY A 1 104 ? 6.465 -0.370 -12.063 1.00 86.69 104 GLY A N 1
ATOM 801 C CA . GLY A 1 104 ? 7.765 0.279 -12.198 1.00 86.69 104 GLY A CA 1
ATOM 802 C C . GLY A 1 104 ? 8.305 0.713 -10.843 1.00 86.69 104 GLY A C 1
ATOM 803 O O . GLY A 1 104 ? 7.576 0.767 -9.856 1.00 86.69 104 GLY A O 1
ATOM 804 N N . TYR A 1 105 ? 9.595 1.038 -10.793 1.00 81.12 105 TYR A N 1
ATOM 805 C CA . TYR A 1 105 ? 10.184 1.701 -9.632 1.00 81.12 105 TYR A CA 1
ATOM 806 C C . TYR A 1 105 ? 10.681 3.090 -10.013 1.00 81.12 105 TYR A C 1
ATOM 808 O O . TYR A 1 105 ? 11.093 3.344 -11.147 1.00 81.12 105 TYR A O 1
ATOM 816 N N . ILE A 1 106 ? 10.670 3.990 -9.038 1.00 76.44 106 ILE A N 1
ATOM 817 C CA . ILE A 1 106 ? 11.190 5.343 -9.196 1.00 76.44 106 ILE A CA 1
ATOM 818 C C . ILE A 1 106 ? 12.601 5.359 -8.627 1.00 76.44 106 ILE A C 1
ATOM 820 O O . ILE A 1 106 ? 12.832 4.983 -7.480 1.00 76.44 106 ILE A O 1
ATOM 824 N N . LYS A 1 107 ? 13.555 5.793 -9.450 1.00 69.00 107 LYS A N 1
ATOM 825 C CA . LYS A 1 107 ? 14.896 6.146 -8.991 1.00 69.00 107 LYS A CA 1
ATOM 826 C C . LYS A 1 107 ? 14.881 7.637 -8.681 1.00 69.00 107 LYS A C 1
ATOM 828 O O . LYS A 1 107 ? 14.893 8.443 -9.614 1.00 69.00 107 LYS A O 1
ATOM 833 N N . ASP A 1 108 ? 14.815 8.004 -7.404 1.00 60.22 108 ASP A N 1
ATOM 834 C CA . ASP A 1 108 ? 15.146 9.376 -7.036 1.00 60.22 108 ASP A CA 1
ATOM 835 C C . ASP A 1 108 ? 16.659 9.587 -7.246 1.00 60.22 108 ASP A C 1
ATOM 837 O O . ASP A 1 108 ? 17.455 8.647 -7.210 1.00 60.22 108 ASP A O 1
ATOM 841 N N . GLY A 1 109 ? 17.065 10.804 -7.590 1.00 51.72 109 GLY A N 1
ATOM 842 C CA . GLY A 1 109 ? 18.469 11.113 -7.872 1.00 51.72 109 GLY A CA 1
ATOM 843 C C . GLY A 1 109 ? 19.371 11.160 -6.631 1.00 51.72 109 GLY A C 1
ATOM 844 O O . GLY A 1 109 ? 20.502 11.618 -6.758 1.00 51.72 109 GLY A O 1
ATOM 845 N N . SER A 1 110 ? 18.899 10.758 -5.443 1.00 43.66 110 SER A N 1
ATOM 846 C CA . SER A 1 110 ? 19.638 10.847 -4.180 1.00 43.66 110 SER A CA 1
ATOM 847 C C . SER A 1 110 ? 20.503 9.597 -3.952 1.00 43.66 110 SER A C 1
ATOM 849 O O . SER A 1 110 ? 20.247 8.724 -3.126 1.00 43.66 110 SER A O 1
ATOM 851 N N . GLU A 1 111 ? 21.593 9.494 -4.714 1.00 47.19 111 GLU A N 1
ATOM 852 C CA . GLU A 1 111 ? 22.560 8.385 -4.636 1.00 47.19 111 GLU A CA 1
ATOM 853 C C . GLU A 1 111 ? 23.471 8.416 -3.392 1.00 47.19 111 GLU A C 1
ATOM 855 O O . GLU A 1 111 ? 24.617 7.983 -3.451 1.00 47.19 111 GLU A O 1
ATOM 860 N N . VAL A 1 112 ? 22.984 8.890 -2.244 1.00 39.22 112 VAL A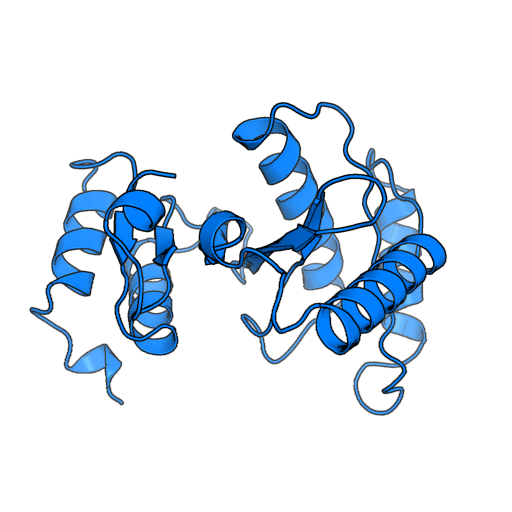 N 1
ATOM 861 C CA . VAL A 1 112 ? 23.781 8.886 -1.004 1.00 39.22 112 VAL A CA 1
ATOM 862 C C . VAL A 1 112 ? 23.337 7.789 -0.032 1.00 39.22 112 VAL A C 1
ATOM 864 O O . VAL A 1 112 ? 24.150 7.339 0.766 1.00 39.22 112 VAL A O 1
ATOM 867 N N . VAL A 1 113 ? 22.093 7.289 -0.115 1.00 43.06 113 VAL A N 1
ATOM 868 C CA . VAL A 1 113 ? 21.543 6.433 0.962 1.00 43.06 113 VAL A CA 1
ATOM 869 C C . VAL A 1 113 ? 21.312 4.963 0.573 1.00 43.06 113 VAL A C 1
ATOM 871 O O . VAL A 1 113 ? 21.503 4.103 1.422 1.00 43.06 113 VAL A O 1
ATOM 874 N N . ASN A 1 114 ? 20.970 4.6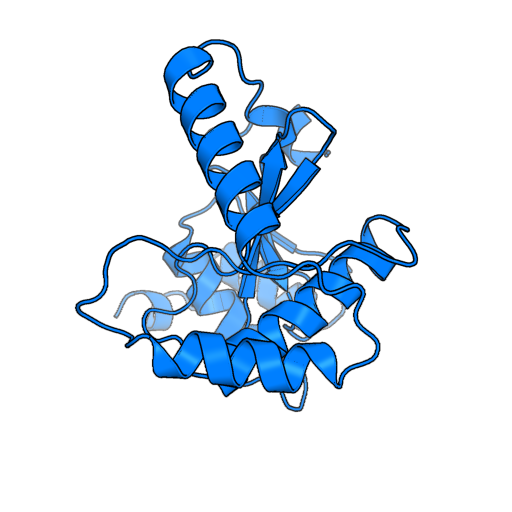25 -0.682 1.00 47.09 114 ASN A N 1
ATOM 875 C CA . ASN A 1 114 ? 20.562 3.242 -1.033 1.00 47.09 114 ASN A CA 1
ATOM 876 C C . ASN A 1 114 ? 21.376 2.534 -2.132 1.00 47.09 114 ASN A C 1
ATOM 878 O O . ASN A 1 114 ? 21.123 1.364 -2.411 1.00 47.09 114 ASN A O 1
ATOM 882 N N . GLY A 1 115 ? 22.375 3.201 -2.717 1.00 49.38 115 GLY A N 1
ATOM 883 C CA . GLY A 1 115 ? 23.310 2.620 -3.685 1.00 49.38 115 GLY A CA 1
ATOM 884 C C . GLY A 1 115 ? 22.686 2.143 -5.020 1.00 49.38 115 GLY A C 1
ATOM 885 O O . GLY A 1 115 ? 21.549 1.678 -5.089 1.00 49.38 115 GLY A O 1
ATOM 886 N N . PRO A 1 116 ? 23.431 2.191 -6.136 1.00 60.72 116 PRO A N 1
ATOM 887 C CA . PRO A 1 116 ? 22.965 1.688 -7.433 1.00 60.72 116 PRO A CA 1
ATOM 888 C C . PRO A 1 116 ? 22.691 0.170 -7.460 1.00 60.72 116 PRO A C 1
ATOM 890 O O . PRO A 1 116 ? 22.082 -0.318 -8.414 1.00 60.72 116 PRO A O 1
ATOM 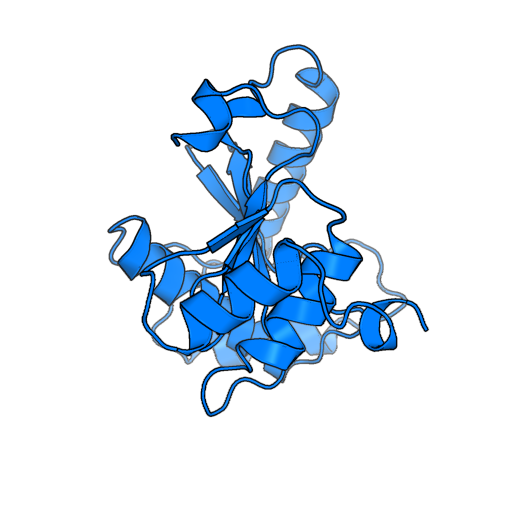893 N N . THR A 1 117 ? 23.127 -0.579 -6.444 1.00 72.06 117 THR A N 1
ATOM 894 C CA . THR A 1 117 ? 23.037 -2.045 -6.371 1.00 72.06 117 THR A CA 1
ATOM 895 C C . THR A 1 117 ? 21.639 -2.535 -5.987 1.00 72.06 117 THR A C 1
ATOM 897 O O . THR A 1 117 ? 21.115 -3.434 -6.641 1.00 72.06 117 THR A O 1
ATOM 900 N N . LEU A 1 118 ? 20.975 -1.893 -5.019 1.00 79.12 118 LEU A N 1
ATOM 901 C CA . LEU A 1 118 ? 19.681 -2.347 -4.495 1.00 79.12 118 LEU A CA 1
ATOM 902 C C . LEU A 1 118 ? 18.579 -2.338 -5.565 1.00 79.12 118 LEU A C 1
ATOM 904 O O . LEU A 1 118 ? 17.827 -3.301 -5.697 1.00 79.12 118 LEU A O 1
ATOM 908 N N . LEU A 1 119 ? 18.506 -1.281 -6.381 1.00 78.50 119 LEU A N 1
ATOM 909 C CA . LEU A 1 119 ? 17.524 -1.199 -7.470 1.00 78.50 119 LEU A CA 1
ATOM 910 C C . LEU A 1 119 ? 17.814 -2.197 -8.596 1.00 78.50 119 LEU A C 1
ATOM 912 O O . LEU A 1 119 ? 16.881 -2.722 -9.197 1.00 78.50 119 LEU A O 1
ATOM 916 N N . LYS A 1 120 ? 19.092 -2.474 -8.882 1.00 80.56 120 LYS A N 1
ATOM 917 C CA . LYS A 1 120 ? 19.483 -3.475 -9.887 1.00 80.56 120 LYS A CA 1
ATOM 918 C C . LYS A 1 120 ? 19.120 -4.886 -9.434 1.00 80.56 120 LYS A C 1
ATOM 920 O O . LYS A 1 120 ? 18.574 -5.656 -10.220 1.00 80.56 120 LYS A O 1
ATOM 925 N N . GLU A 1 121 ? 19.381 -5.208 -8.171 1.00 86.06 121 GLU A N 1
ATOM 926 C CA . GLU A 1 121 ? 18.984 -6.483 -7.575 1.00 86.06 121 GLU A CA 1
ATOM 927 C C . GLU A 1 121 ? 17.461 -6.628 -7.555 1.00 86.06 121 GLU A C 1
ATOM 929 O O . GLU A 1 121 ? 16.941 -7.660 -7.980 1.00 86.06 121 GLU A O 1
ATOM 934 N N . ALA A 1 122 ? 16.737 -5.572 -7.164 1.00 86.50 122 ALA A N 1
ATOM 935 C CA . ALA A 1 122 ? 15.276 -5.566 -7.176 1.00 86.50 122 ALA A CA 1
ATOM 936 C C . ALA A 1 122 ? 14.746 -5.810 -8.590 1.00 86.50 122 ALA A C 1
ATOM 938 O O . ALA A 1 122 ? 13.903 -6.679 -8.780 1.00 86.50 122 ALA A O 1
ATOM 939 N N . ALA A 1 123 ? 15.283 -5.107 -9.590 1.00 84.69 123 ALA A N 1
ATOM 940 C CA . ALA A 1 123 ? 14.909 -5.288 -10.989 1.00 84.69 123 ALA A CA 1
ATOM 941 C C . ALA A 1 123 ? 15.136 -6.730 -11.464 1.00 84.69 123 ALA A C 1
ATOM 943 O O . ALA A 1 123 ? 14.256 -7.310 -12.090 1.00 84.69 123 ALA A O 1
ATOM 944 N N . SER A 1 124 ? 16.288 -7.326 -11.135 1.00 87.31 124 SER A N 1
ATOM 945 C CA . SER A 1 124 ? 16.613 -8.713 -11.494 1.00 87.31 124 SER A CA 1
ATOM 946 C C . SER A 1 124 ? 15.628 -9.717 -10.890 1.00 87.31 124 SER A C 1
ATOM 948 O O . SER A 1 124 ? 15.239 -10.679 -11.549 1.00 87.31 124 SER A O 1
ATOM 950 N N . ILE A 1 125 ? 15.186 -9.482 -9.651 1.00 89.38 125 ILE A N 1
ATOM 951 C CA . ILE A 1 125 ? 14.165 -10.312 -9.004 1.00 89.38 125 ILE A CA 1
ATOM 952 C C . ILE A 1 125 ? 12.799 -10.085 -9.656 1.00 89.38 125 ILE A C 1
ATOM 954 O O . ILE A 1 125 ? 12.143 -11.052 -10.025 1.00 89.38 125 ILE A O 1
ATOM 958 N N . LEU A 1 126 ? 12.383 -8.831 -9.842 1.00 88.00 126 LEU A N 1
ATOM 959 C CA . LEU A 1 126 ? 11.076 -8.477 -10.407 1.00 88.00 126 LEU A CA 1
ATOM 960 C C . LEU A 1 126 ? 10.890 -9.003 -11.833 1.00 88.00 126 LEU A C 1
ATOM 962 O O . LEU A 1 126 ? 9.810 -9.479 -12.156 1.00 88.00 126 LEU A O 1
ATOM 966 N N . LEU A 1 127 ? 11.947 -8.993 -12.652 1.00 87.00 127 LEU A N 1
ATOM 967 C CA . LEU A 1 127 ? 11.940 -9.567 -14.003 1.00 87.00 127 LEU A CA 1
ATOM 968 C C . LEU A 1 127 ? 11.726 -11.087 -14.021 1.00 87.00 127 LEU A C 1
ATOM 970 O O . LEU A 1 127 ? 11.290 -11.627 -15.033 1.00 87.00 127 LEU A O 1
ATOM 974 N N . LYS A 1 128 ? 12.054 -11.787 -12.929 1.00 90.12 128 LYS A N 1
ATOM 975 C CA . LYS A 1 128 ? 11.831 -13.235 -12.787 1.00 90.12 128 LYS A CA 1
ATOM 976 C C . LYS A 1 128 ? 10.439 -13.568 -12.255 1.00 90.12 128 LYS A C 1
ATOM 978 O O . LYS A 1 128 ? 10.054 -14.733 -12.260 1.00 90.12 128 LYS A O 1
ATOM 983 N N . LEU A 1 129 ? 9.708 -12.573 -11.757 1.00 89.12 129 LEU A N 1
ATOM 984 C CA . LEU A 1 129 ? 8.338 -12.734 -11.292 1.00 89.12 129 LEU A CA 1
ATOM 985 C C . LEU A 1 129 ? 7.375 -12.532 -12.464 1.00 89.12 129 LEU A C 1
ATOM 987 O O . LEU A 1 129 ? 7.680 -11.820 -13.416 1.00 89.12 129 LEU A O 1
ATOM 991 N N . SER A 1 130 ? 6.183 -13.119 -12.377 1.00 86.88 130 SER A N 1
ATOM 992 C CA . SER A 1 130 ? 5.107 -12.951 -13.367 1.00 86.88 130 SER A CA 1
ATOM 993 C C . SER A 1 130 ? 4.419 -11.578 -13.273 1.00 86.88 130 SER A C 1
ATOM 995 O O . SER A 1 130 ? 3.198 -11.499 -13.332 1.00 86.88 130 SER A O 1
ATOM 997 N N . LEU A 1 131 ? 5.199 -10.511 -13.083 1.00 87.56 131 LEU A N 1
ATOM 998 C CA . LEU A 1 131 ? 4.746 -9.124 -13.038 1.00 87.56 131 LEU A CA 1
ATOM 999 C C . LEU A 1 131 ? 4.890 -8.485 -14.421 1.00 87.56 131 LEU A C 1
ATOM 1001 O O . LEU A 1 131 ? 5.882 -8.708 -15.116 1.00 87.56 131 LEU A O 1
ATOM 1005 N N . ASN A 1 132 ? 3.970 -7.590 -14.783 1.00 89.75 132 ASN A N 1
ATOM 1006 C CA . ASN A 1 132 ? 4.138 -6.702 -15.937 1.00 89.75 132 ASN A CA 1
ATOM 1007 C C . ASN A 1 132 ? 5.105 -5.552 -15.606 1.00 89.75 132 ASN A C 1
ATOM 1009 O O . ASN A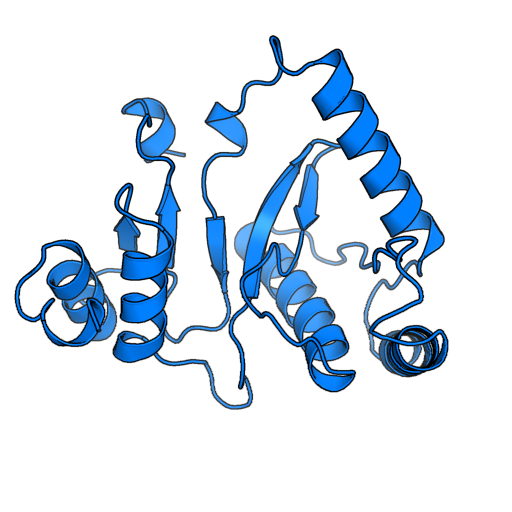 1 132 ? 4.730 -4.386 -15.466 1.00 89.75 132 ASN A O 1
ATOM 1013 N N . PHE A 1 133 ? 6.370 -5.911 -15.411 1.00 87.81 133 PHE A N 1
ATOM 1014 C CA . PHE A 1 133 ? 7.403 -5.004 -14.943 1.00 87.81 133 PHE A CA 1
ATOM 1015 C C . PHE A 1 133 ? 8.036 -4.203 -16.093 1.00 87.81 133 PHE A C 1
ATOM 1017 O O . PHE A 1 133 ? 8.662 -4.762 -16.990 1.00 87.81 133 PHE A O 1
ATOM 1024 N N . GLN A 1 134 ? 7.914 -2.874 -16.036 1.00 84.25 134 GLN A N 1
ATOM 1025 C CA . GLN A 1 134 ? 8.351 -1.939 -17.083 1.00 84.25 134 GLN A CA 1
ATOM 1026 C C . GLN A 1 134 ? 9.725 -1.299 -16.809 1.00 84.25 134 GLN A C 1
ATOM 1028 O O . GLN A 1 134 ? 10.259 -0.568 -17.647 1.00 84.25 134 GLN A O 1
ATOM 1033 N N . GLY A 1 135 ? 10.327 -1.557 -15.644 1.00 78.00 135 GLY A N 1
ATOM 1034 C CA . GLY A 1 135 ? 11.622 -0.987 -15.267 1.00 78.00 135 GLY A CA 1
ATOM 1035 C C . GLY A 1 135 ? 11.556 0.448 -14.731 1.00 78.00 135 GLY A C 1
ATOM 1036 O O . GLY A 1 135 ? 10.508 0.963 -14.343 1.00 78.00 135 GLY A O 1
ATOM 1037 N N . SER A 1 136 ? 12.723 1.098 -14.674 1.00 74.06 136 SER A N 1
ATOM 1038 C CA . SER A 1 136 ? 12.905 2.408 -14.022 1.00 74.06 136 SER A CA 1
ATOM 1039 C C . SER A 1 136 ? 12.485 3.608 -14.865 1.00 74.06 136 SER A C 1
ATOM 1041 O O . SER A 1 136 ? 12.119 4.653 -14.328 1.00 74.06 136 SER A O 1
ATOM 1043 N N . TRP A 1 137 ? 12.579 3.492 -16.190 1.00 69.44 137 TRP A N 1
ATOM 1044 C CA . TRP A 1 137 ? 12.369 4.617 -17.099 1.00 69.44 137 TRP A CA 1
ATOM 1045 C C . TRP A 1 137 ? 10.907 5.076 -17.077 1.00 69.44 137 TRP A C 1
ATOM 1047 O O . TRP A 1 137 ? 10.649 6.278 -17.057 1.00 69.44 137 TRP A O 1
ATOM 1057 N N . ARG A 1 138 ? 9.969 4.121 -17.005 1.00 70.50 138 ARG A N 1
ATOM 1058 C CA . ARG A 1 138 ? 8.526 4.365 -16.934 1.00 70.50 138 ARG A CA 1
ATOM 1059 C C . ARG A 1 138 ? 8.160 5.070 -15.631 1.00 70.50 138 ARG A C 1
ATOM 1061 O O . ARG A 1 138 ? 7.580 6.148 -15.672 1.00 70.50 138 ARG A O 1
ATOM 1068 N N . GLY A 1 139 ? 8.621 4.536 -14.496 1.00 70.00 139 GLY A N 1
ATOM 1069 C CA . GLY A 1 139 ? 8.411 5.152 -13.184 1.00 70.00 139 GLY A CA 1
ATOM 1070 C C . GLY A 1 139 ? 9.019 6.555 -13.089 1.00 70.00 139 GLY A C 1
ATOM 1071 O O . GLY A 1 139 ? 8.386 7.476 -12.582 1.00 70.00 139 GLY A O 1
ATOM 1072 N N . LYS A 1 140 ? 10.222 6.768 -13.642 1.00 72.50 140 LYS A N 1
ATOM 1073 C CA . LYS A 1 140 ? 10.845 8.101 -13.703 1.00 72.50 140 LYS A CA 1
ATOM 1074 C C . LYS A 1 140 ? 10.042 9.073 -14.567 1.00 72.50 140 LYS A C 1
ATOM 1076 O O . LYS A 1 140 ? 9.900 10.233 -14.191 1.00 72.50 140 LYS A O 1
ATOM 1081 N N . LEU A 1 141 ? 9.543 8.622 -15.716 1.00 72.88 141 LEU A N 1
ATOM 1082 C CA . LEU A 1 141 ? 8.723 9.442 -16.601 1.00 72.88 141 LEU A CA 1
ATOM 1083 C C . LEU A 1 141 ? 7.424 9.852 -15.903 1.00 72.88 141 LEU A C 1
ATOM 1085 O O . LEU A 1 141 ? 7.113 11.039 -15.864 1.00 72.88 141 LEU A O 1
ATOM 1089 N N . GLU A 1 142 ? 6.722 8.901 -15.289 1.00 74.12 142 GLU A N 1
ATOM 1090 C CA . GLU A 1 142 ? 5.520 9.177 -14.498 1.00 74.12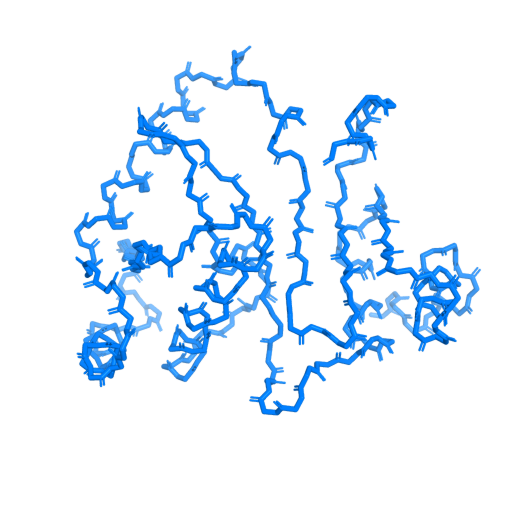 142 GLU A CA 1
ATOM 1091 C C . GLU A 1 142 ? 5.812 10.131 -13.343 1.00 74.12 142 GLU A C 1
ATOM 1093 O O . GLU A 1 142 ? 5.088 11.101 -13.164 1.00 74.12 142 GLU A O 1
ATOM 1098 N N . TYR A 1 143 ? 6.916 9.944 -12.618 1.00 75.12 143 TYR A N 1
ATOM 1099 C CA . TYR A 1 143 ? 7.329 10.866 -11.563 1.00 75.12 143 TYR A CA 1
ATOM 1100 C C . TYR A 1 143 ? 7.568 12.294 -12.074 1.00 75.12 143 TYR A C 1
ATOM 1102 O O . TYR A 1 143 ? 7.113 13.254 -11.454 1.00 75.12 143 TYR A O 1
ATOM 1110 N N . LEU A 1 144 ? 8.264 12.459 -13.204 1.00 74.62 144 LEU A N 1
ATOM 1111 C CA . LEU A 1 144 ? 8.518 13.778 -13.795 1.00 74.62 144 LEU A CA 1
ATOM 1112 C C . LEU A 1 144 ? 7.224 14.440 -14.277 1.00 74.62 144 LEU A C 1
ATOM 1114 O O . LEU A 1 144 ? 7.034 15.634 -14.057 1.00 74.62 144 LEU A O 1
ATOM 1118 N N . ILE A 1 145 ? 6.334 13.662 -14.894 1.00 74.50 145 ILE A N 1
ATOM 1119 C CA . ILE A 1 145 ? 5.001 14.100 -15.312 1.00 74.50 145 ILE A CA 1
ATOM 1120 C C . ILE A 1 145 ? 4.206 14.572 -14.098 1.00 74.50 145 ILE A C 1
ATOM 1122 O O . ILE A 1 145 ? 3.726 15.701 -14.081 1.00 74.50 145 ILE A O 1
ATOM 1126 N N . THR A 1 146 ? 4.130 13.740 -13.064 1.00 71.00 146 THR A N 1
ATOM 1127 C CA . THR A 1 146 ? 3.477 14.052 -11.795 1.00 71.00 146 THR A CA 1
ATOM 1128 C C . THR A 1 146 ? 4.034 15.340 -11.210 1.00 71.00 146 THR A C 1
ATOM 1130 O O . THR A 1 146 ? 3.271 16.245 -10.889 1.00 71.00 146 THR A O 1
ATOM 1133 N N . LYS A 1 147 ? 5.361 15.473 -11.121 1.00 75.56 147 LYS A N 1
ATOM 1134 C CA . LYS A 1 147 ? 6.009 16.681 -10.602 1.00 75.56 147 LYS A CA 1
ATOM 1135 C C . LYS A 1 147 ? 5.621 17.921 -11.413 1.00 75.56 147 LYS A C 1
ATOM 1137 O O . LYS A 1 147 ? 5.252 18.931 -10.825 1.00 75.56 147 LYS A O 1
ATOM 1142 N N . LEU A 1 148 ? 5.639 17.829 -12.743 1.00 72.19 148 LEU A N 1
ATOM 1143 C CA . LEU A 1 148 ? 5.263 18.924 -13.638 1.00 72.19 148 LEU A CA 1
ATOM 1144 C C . LEU A 1 148 ? 3.786 19.317 -13.481 1.00 72.19 148 LEU A C 1
ATOM 1146 O O . LEU A 1 148 ? 3.467 20.504 -13.448 1.00 72.19 148 LEU A O 1
ATOM 1150 N N . ILE A 1 149 ? 2.893 18.329 -13.368 1.00 73.56 149 ILE A N 1
ATOM 1151 C CA . ILE A 1 149 ? 1.461 18.533 -13.125 1.00 73.56 149 ILE A CA 1
ATOM 1152 C C . ILE A 1 149 ? 1.264 19.195 -11.756 1.00 73.56 149 ILE A C 1
ATOM 1154 O O . ILE A 1 149 ? 0.586 20.212 -11.680 1.00 73.56 149 ILE A O 1
ATOM 1158 N N . PHE A 1 150 ? 1.901 18.710 -10.689 1.00 71.06 150 PHE A N 1
ATOM 1159 C CA . PHE A 1 150 ? 1.808 19.330 -9.364 1.00 71.06 150 PHE A CA 1
ATOM 1160 C C . PHE A 1 150 ? 2.353 20.764 -9.334 1.00 71.06 150 PHE A C 1
ATOM 1162 O O . PHE A 1 150 ? 1.778 21.620 -8.664 1.00 71.06 150 PHE A O 1
ATOM 1169 N N . GLU A 1 151 ? 3.446 21.049 -10.043 1.00 70.38 151 GLU A N 1
ATOM 1170 C CA . GLU A 1 151 ? 4.024 22.396 -10.108 1.00 70.38 151 GLU A CA 1
ATOM 1171 C C . GLU A 1 151 ? 3.154 23.366 -10.920 1.00 70.38 151 GLU A C 1
ATOM 1173 O O . GLU A 1 151 ? 2.992 24.515 -10.512 1.00 70.38 151 GLU A O 1
ATOM 1178 N N . ARG A 1 152 ? 2.552 22.918 -12.030 1.00 62.03 152 ARG A N 1
ATOM 1179 C CA . ARG A 1 152 ? 1.738 23.773 -12.917 1.00 62.03 152 ARG A CA 1
ATOM 1180 C C . ARG A 1 152 ? 0.268 23.874 -12.520 1.00 62.03 152 ARG A C 1
ATOM 1182 O O . ARG A 1 152 ? -0.349 24.910 -12.735 1.00 62.03 152 ARG A O 1
ATOM 1189 N N . LEU A 1 153 ? -0.301 22.803 -11.976 1.00 59.41 153 LEU A N 1
ATOM 1190 C CA . LEU A 1 153 ? -1.740 22.639 -11.751 1.00 59.41 153 LEU A CA 1
ATOM 1191 C C . LEU A 1 153 ? -2.096 22.570 -10.265 1.00 59.41 153 LEU A C 1
ATOM 1193 O O . LEU A 1 153 ? -3.199 22.159 -9.921 1.00 59.41 153 LEU A O 1
ATOM 1197 N N . LYS A 1 154 ? -1.214 23.034 -9.371 1.00 55.97 154 LYS A N 1
ATOM 1198 C CA . LYS A 1 154 ? -1.479 23.143 -7.924 1.00 55.97 154 LYS A CA 1
ATOM 1199 C C . LYS A 1 154 ? -2.814 23.832 -7.593 1.00 55.97 154 LYS A C 1
ATOM 1201 O O . LYS A 1 154 ? -3.405 23.524 -6.566 1.00 55.97 154 LYS A O 1
ATOM 1206 N N . CYS A 1 155 ? -3.279 24.735 -8.462 1.00 46.88 155 CYS A N 1
ATOM 1207 C CA . CYS A 1 155 ? -4.536 25.473 -8.309 1.00 46.88 155 CYS A CA 1
ATOM 1208 C C . CYS A 1 155 ? -5.744 24.862 -9.051 1.00 46.88 155 CYS A C 1
ATOM 1210 O O . CYS A 1 155 ? -6.855 25.330 -8.836 1.00 46.88 155 CYS A O 1
ATOM 1212 N N . GLN A 1 156 ? -5.550 23.873 -9.935 1.00 49.94 156 GLN A N 1
ATOM 1213 C CA . GLN A 1 156 ? -6.613 23.290 -10.779 1.00 49.94 156 GLN A CA 1
ATOM 1214 C C . GLN A 1 156 ? -6.764 21.769 -10.640 1.00 49.94 156 GLN A C 1
ATOM 1216 O O . GLN A 1 156 ? -7.741 21.204 -11.125 1.00 49.94 156 GLN A O 1
ATOM 1221 N N . LEU A 1 157 ? -5.806 21.090 -10.004 1.00 52.62 157 LEU A N 1
ATOM 1222 C CA . LEU A 1 157 ? -5.934 19.682 -9.661 1.00 52.62 157 LEU A CA 1
ATOM 1223 C C . LEU A 1 157 ? -7.008 19.524 -8.597 1.00 52.62 157 LEU A C 1
ATOM 1225 O O . LEU A 1 157 ? -6.859 20.007 -7.473 1.00 52.62 157 LEU A O 1
ATOM 1229 N N . ASP A 1 158 ? -8.052 18.789 -8.954 1.00 54.41 158 ASP A N 1
ATOM 1230 C CA . ASP A 1 158 ? -9.078 18.384 -8.016 1.00 54.41 158 ASP A CA 1
ATOM 1231 C C . ASP A 1 158 ? -8.523 17.293 -7.089 1.00 54.41 158 ASP A C 1
ATOM 1233 O O . ASP A 1 158 ? -8.673 16.087 -7.311 1.00 54.41 158 ASP A O 1
ATOM 1237 N N . LEU A 1 159 ? -7.790 17.728 -6.058 1.00 50.16 159 LEU A N 1
ATOM 1238 C CA . LEU A 1 159 ? -7.233 16.854 -5.024 1.00 50.16 159 LEU A CA 1
ATOM 1239 C C . LEU A 1 159 ? -8.333 16.040 -4.324 1.00 50.16 159 LEU A C 1
ATOM 1241 O O . LEU A 1 159 ? -8.027 14.992 -3.761 1.00 50.16 159 LEU A O 1
ATOM 1245 N N . GLN A 1 160 ? -9.600 16.464 -4.432 1.00 52.69 160 GLN A N 1
ATOM 1246 C CA . GLN A 1 160 ? -10.772 15.768 -3.901 1.00 52.69 160 GLN A CA 1
ATOM 1247 C C . GLN A 1 160 ? -10.903 14.338 -4.441 1.00 52.69 160 GLN A C 1
ATOM 1249 O O . GLN A 1 160 ? -11.308 13.437 -3.710 1.00 52.69 160 GLN A O 1
ATOM 1254 N N . LYS A 1 161 ? -10.501 14.090 -5.697 1.00 55.53 161 LYS A N 1
ATOM 1255 C CA . LYS A 1 161 ? -10.584 12.764 -6.341 1.00 55.53 161 LYS A CA 1
ATOM 1256 C C . LYS A 1 161 ? -9.419 11.826 -5.982 1.00 55.53 161 LYS A C 1
ATOM 1258 O O . LYS A 1 161 ? -9.518 10.604 -6.123 1.00 55.53 161 LYS A O 1
ATOM 1263 N N . TYR A 1 162 ? -8.323 12.402 -5.494 1.00 59.97 162 TYR A N 1
ATOM 1264 C CA . TYR A 1 162 ? -7.093 11.709 -5.095 1.00 59.97 162 TYR A CA 1
ATOM 1265 C C . TYR A 1 162 ? -6.894 11.732 -3.572 1.00 59.97 162 TYR A C 1
ATOM 1267 O O . TYR A 1 162 ? -5.787 11.533 -3.067 1.00 59.97 162 TYR A O 1
ATOM 1275 N N . ASN A 1 163 ? -7.980 11.981 -2.837 1.00 58.88 163 ASN A N 1
ATOM 1276 C CA . ASN A 1 163 ? -8.015 11.919 -1.390 1.00 58.88 163 ASN A CA 1
ATOM 1277 C C . ASN A 1 163 ? -8.182 10.468 -0.931 1.00 58.88 163 ASN A C 1
ATOM 1279 O O . ASN A 1 163 ? -9.036 9.735 -1.418 1.00 58.88 163 ASN A O 1
ATOM 1283 N N . GLY A 1 164 ? -7.329 10.047 0.003 1.00 67.00 164 GLY A N 1
ATOM 1284 C CA . GLY A 1 164 ? -7.320 8.677 0.513 1.00 67.00 164 GLY A CA 1
ATOM 1285 C C . GLY A 1 164 ? -5.946 8.029 0.411 1.00 67.00 164 GLY A C 1
ATOM 1286 O O . GLY A 1 164 ? -5.577 7.486 -0.622 1.00 67.00 164 GLY A O 1
ATOM 1287 N N . ALA A 1 165 ? -5.198 8.035 1.511 1.00 76.56 165 ALA A N 1
ATOM 1288 C CA . ALA A 1 165 ? -4.040 7.165 1.649 1.00 76.56 165 ALA A CA 1
ATOM 1289 C C . ALA A 1 165 ? -4.531 5.793 2.131 1.00 76.56 165 ALA A C 1
ATOM 1291 O O . ALA A 1 165 ? -5.052 5.667 3.247 1.00 76.56 165 ALA A O 1
ATOM 1292 N N . TYR A 1 166 ? -4.391 4.782 1.279 1.00 82.00 166 TYR A N 1
ATOM 1293 C CA . TYR A 1 166 ? -4.768 3.410 1.589 1.00 82.00 166 TYR A CA 1
ATOM 1294 C C . TYR A 1 166 ? -3.627 2.725 2.311 1.00 82.00 166 TYR A C 1
ATOM 1296 O O . TYR A 1 166 ? -2.466 2.820 1.909 1.00 82.00 166 TYR A O 1
ATOM 1304 N N . TRP A 1 167 ? -3.976 1.994 3.359 1.00 80.06 167 TRP A N 1
ATOM 1305 C CA . TRP A 1 167 ? -3.045 1.096 3.999 1.00 80.06 167 TRP A CA 1
ATOM 1306 C C . TRP A 1 167 ? -3.324 -0.337 3.621 1.00 80.06 167 TRP A C 1
ATOM 1308 O O . TRP A 1 167 ? -4.334 -0.921 4.018 1.00 80.06 167 TRP A O 1
ATOM 1318 N N . ILE A 1 168 ? -2.402 -0.868 2.827 1.00 84.00 168 ILE A N 1
ATOM 1319 C CA . ILE A 1 168 ? -2.489 -2.211 2.286 1.00 84.00 168 ILE A CA 1
ATOM 1320 C C . ILE A 1 168 ? -1.704 -3.195 3.152 1.00 84.00 168 ILE A C 1
ATOM 1322 O O . ILE A 1 168 ? -0.842 -2.814 3.952 1.00 84.00 168 ILE A O 1
ATOM 1326 N N . ASP A 1 169 ? -2.073 -4.466 3.018 1.00 84.44 169 ASP A N 1
ATOM 1327 C CA . ASP A 1 169 ? -1.441 -5.613 3.678 1.00 84.44 169 ASP A CA 1
ATOM 1328 C C . ASP A 1 169 ? -1.518 -5.632 5.207 1.00 84.44 169 ASP A C 1
ATOM 1330 O O . ASP A 1 169 ? -0.735 -6.290 5.900 1.00 84.44 169 ASP A O 1
ATOM 1334 N N . LEU A 1 170 ? -2.527 -4.951 5.744 1.00 86.69 170 LEU A N 1
ATOM 1335 C CA . LEU A 1 170 ? -3.051 -5.191 7.082 1.00 86.69 170 LEU A CA 1
ATOM 1336 C C . LEU A 1 170 ? -4.161 -6.255 7.022 1.00 86.69 170 LEU A C 1
ATOM 1338 O O . LEU A 1 170 ? -4.796 -6.437 5.986 1.00 86.69 170 LEU A O 1
ATOM 1342 N N . ASN A 1 171 ? -4.466 -6.924 8.142 1.00 87.00 171 ASN A N 1
ATOM 1343 C CA . ASN A 1 171 ? -5.614 -7.853 8.241 1.00 87.00 171 ASN A CA 1
ATOM 1344 C C . ASN A 1 171 ? -6.980 -7.121 8.260 1.00 87.00 171 ASN A C 1
ATOM 1346 O O . ASN A 1 171 ? -7.875 -7.470 9.030 1.00 87.00 171 ASN A O 1
ATOM 1350 N N . GLY A 1 172 ? -7.105 -6.045 7.494 1.00 85.50 172 GLY A N 1
ATOM 1351 C CA . GLY A 1 172 ? -8.241 -5.140 7.452 1.00 85.50 172 GLY A CA 1
ATOM 1352 C C . GLY A 1 172 ? -7.865 -3.875 6.688 1.00 85.50 172 GLY A C 1
ATOM 1353 O O . GLY A 1 172 ? -6.758 -3.362 6.851 1.00 85.50 172 GLY A O 1
ATOM 1354 N N . MET A 1 173 ? -8.764 -3.375 5.844 1.00 84.88 173 MET A N 1
ATOM 1355 C CA . MET A 1 173 ? -8.491 -2.207 5.012 1.00 84.88 173 MET A CA 1
ATOM 1356 C C . MET A 1 173 ? -8.780 -0.922 5.794 1.00 84.88 173 MET A C 1
ATOM 1358 O O . MET A 1 173 ? -9.924 -0.618 6.143 1.00 84.88 173 MET A O 1
ATOM 1362 N N . ALA A 1 174 ? -7.709 -0.173 6.060 1.00 87.19 174 ALA A N 1
ATOM 1363 C CA . ALA A 1 174 ? -7.738 1.110 6.745 1.00 87.19 174 ALA A CA 1
ATOM 1364 C C . ALA A 1 174 ? -7.402 2.234 5.764 1.00 87.19 174 ALA A C 1
ATOM 1366 O O . ALA A 1 174 ? -6.382 2.189 5.078 1.00 87.19 174 ALA A O 1
ATOM 1367 N N . VAL A 1 175 ? -8.245 3.263 5.724 1.00 86.38 175 VAL A N 1
ATOM 1368 C CA . VAL A 1 175 ? -8.078 4.405 4.819 1.00 86.38 175 VAL A CA 1
ATOM 1369 C C . VAL A 1 175 ? -7.927 5.683 5.632 1.00 86.38 175 VAL A C 1
ATOM 1371 O O . VAL A 1 175 ? -8.691 5.937 6.568 1.00 86.38 175 VAL A O 1
ATOM 1374 N N . LYS A 1 176 ? -6.922 6.492 5.299 1.00 84.81 176 LYS A N 1
ATOM 1375 C CA . LYS A 1 176 ? -6.757 7.838 5.847 1.00 84.81 176 LYS A CA 1
ATOM 1376 C C . LYS A 1 176 ? -7.264 8.850 4.832 1.00 84.81 176 LYS A C 1
ATOM 1378 O O . LYS A 1 176 ? -6.745 8.900 3.722 1.00 84.81 176 LYS A O 1
ATOM 1383 N N . ASN A 1 177 ? -8.200 9.698 5.238 1.00 81.50 177 ASN A N 1
ATOM 1384 C CA . ASN A 1 177 ? -8.658 10.834 4.444 1.00 81.50 177 ASN A CA 1
ATOM 1385 C C . ASN A 1 177 ? -7.997 12.138 4.929 1.00 81.50 177 ASN A C 1
ATOM 1387 O O . ASN A 1 177 ? -7.402 12.166 6.011 1.00 81.50 177 ASN A O 1
ATOM 1391 N N . HIS A 1 178 ? -8.010 13.209 4.139 1.00 71.62 178 HIS A N 1
ATOM 1392 C CA . HIS A 1 178 ? -7.466 14.491 4.590 1.00 71.62 178 HIS A CA 1
ATOM 1393 C C . HIS A 1 178 ? -8.378 15.157 5.640 1.00 71.62 178 HIS A C 1
ATOM 1395 O O . HIS A 1 178 ? -9.568 14.907 5.731 1.00 71.62 178 HIS A O 1
ATOM 1401 N N . GLY A 1 179 ? -7.807 15.981 6.523 1.00 55.84 179 GLY A N 1
ATOM 1402 C CA . GLY A 1 179 ? -8.574 16.607 7.614 1.00 55.84 179 GLY A CA 1
ATOM 1403 C C . GLY A 1 179 ? -9.494 17.752 7.170 1.00 55.84 179 GLY A C 1
ATOM 1404 O O . GLY A 1 179 ? -10.304 18.213 7.963 1.00 55.84 179 GLY A O 1
ATOM 1405 N N . LYS A 1 180 ? -9.356 18.225 5.923 1.00 56.47 180 LYS A N 1
ATOM 1406 C CA . LYS A 1 180 ? -10.180 19.284 5.310 1.00 56.47 180 LYS A CA 1
ATOM 1407 C C . LYS A 1 180 ? -11.253 18.716 4.371 1.00 56.47 180 LYS A C 1
ATOM 1409 O O . LYS A 1 180 ? -11.667 19.392 3.441 1.00 56.47 180 LYS A O 1
ATOM 1414 N N . THR A 1 181 ? -11.625 17.462 4.587 1.00 55.41 181 THR A N 1
ATOM 1415 C CA . THR A 1 181 ? -12.410 16.691 3.633 1.00 55.41 181 THR A CA 1
ATOM 1416 C C . THR A 1 181 ? -13.884 17.072 3.662 1.00 55.41 181 THR A C 1
ATOM 1418 O O . THR A 1 181 ? -14.522 17.003 4.713 1.00 55.41 181 THR A O 1
ATOM 1421 N N . ASP A 1 182 ? -14.399 17.492 2.504 1.00 55.88 182 ASP A N 1
ATOM 1422 C CA . ASP A 1 182 ? -15.815 17.791 2.257 1.00 55.88 182 ASP A CA 1
ATOM 1423 C C . ASP A 1 182 ? -16.656 16.492 2.351 1.00 55.88 182 ASP A C 1
ATOM 1425 O O . ASP A 1 182 ? -16.131 15.415 2.060 1.00 55.88 182 ASP A O 1
ATOM 1429 N N . PRO A 1 183 ? -17.952 16.499 2.725 1.00 55.81 183 PRO A N 1
ATOM 1430 C CA . PRO A 1 183 ? -18.752 15.273 2.859 1.00 55.81 183 PRO A CA 1
ATOM 1431 C C . PRO A 1 183 ? -18.786 14.399 1.595 1.00 55.81 183 PRO A C 1
ATOM 1433 O O . PRO A 1 183 ? -18.851 13.174 1.697 1.00 55.81 183 PRO A O 1
ATOM 1436 N N . LEU A 1 184 ? -18.678 15.016 0.414 1.00 51.38 184 LEU A N 1
ATOM 1437 C CA . LEU A 1 184 ? -18.545 14.331 -0.877 1.00 51.38 184 LEU A CA 1
ATOM 1438 C C . LEU A 1 184 ? -17.231 13.538 -0.988 1.00 51.38 184 LEU A C 1
ATOM 1440 O O . LEU A 1 184 ? -17.230 12.411 -1.478 1.00 51.38 184 LEU A O 1
ATOM 1444 N N . GLU A 1 185 ? -16.126 14.059 -0.458 1.00 53.31 185 GLU A N 1
ATOM 1445 C CA . GLU A 1 185 ? -14.827 13.375 -0.449 1.00 53.31 185 GLU A CA 1
ATOM 1446 C C . GLU A 1 185 ? -14.779 12.166 0.500 1.00 53.31 185 GLU A C 1
ATOM 1448 O O . GLU A 1 185 ? -13.903 11.314 0.373 1.00 53.31 185 GLU A O 1
ATOM 1453 N N . PHE A 1 186 ? -15.685 12.084 1.480 1.00 55.88 186 PHE A N 1
ATOM 1454 C CA . PHE A 1 186 ? -15.797 10.918 2.363 1.00 55.88 186 PHE A CA 1
ATOM 1455 C C . PHE A 1 186 ? -16.594 9.770 1.720 1.00 55.88 186 PHE A C 1
ATOM 1457 O O . PHE A 1 186 ? -16.559 8.648 2.224 1.00 55.88 186 PHE A O 1
ATOM 1464 N N . SER A 1 187 ? -17.330 10.057 0.639 1.00 54.16 187 SER A N 1
ATOM 1465 C CA . SER A 1 187 ? -18.203 9.099 -0.055 1.00 54.16 187 SER A CA 1
ATOM 1466 C C . SER A 1 187 ? -17.553 8.381 -1.246 1.00 54.16 187 SER A C 1
ATOM 1468 O O . SER A 1 187 ? -18.100 7.373 -1.695 1.00 54.16 187 SER A O 1
ATOM 1470 N N . ASN A 1 188 ? -16.403 8.876 -1.722 1.00 53.00 188 ASN A N 1
ATOM 1471 C CA . ASN A 1 188 ? -15.604 8.301 -2.815 1.00 53.00 188 ASN A CA 1
ATOM 1472 C C . ASN A 1 188 ? -14.590 7.262 -2.315 1.00 53.00 188 ASN A C 1
ATOM 1474 O O . ASN A 1 188 ? -14.288 6.325 -3.088 1.00 53.00 188 ASN A O 1
#

InterPro domains:
  IPR003664 Fatty acid synthesis PlsX protein [PF02504] (2-135)
  IPR012281 Phospholipid biosynthesis protein, PlsX-like [PTHR30100] (1-135)

Secondary structure (DSSP, 8-state):
--GGG-TT-HHHHHHHHHHTTS-SEEEE-S-HHHHHHHHHHHH-BPTT-SS-EEEEEEEETTEEEEEE-TTS-S---HHHHHHHHHHHHHHHHHHH--SS--EE----S-TTTSHHHHHHHHHHHHTTTTS-EEEHHHHHHHHHHHHHHHHHHTTT--GGGG--EEEESBSSEEEEPPTT--TTTTT-

Nearest PDB structures (foldseek):
  1u7n-assembly1_B  TM=8.058E-01  e=1.920E-11  Enterococcus faecalis
  6zn9-assembly1_C  TM=6.922E-01  e=7.347E-06  Bdellovibrio bacteriovorus HD100
  6zne-assembly1_F  TM=7.207E-01  e=1.210E-05  Bdellovibrio bacteriovorus HD100
  6zng-assembly1_D  TM=6.670E-01  e=1.137E-05  Bdellovibrio bacteriovorus HD100
  8jzo-assembly1_A  TM=6.458E-01  e=3.497E-05  Escherichia coli K-12

Solvent-accessible surface area (backbone atoms only — not comparable to full-atom values): 11145 Å² total; per-residue (Å²): 123,68,75,83,70,48,81,82,37,69,68,48,53,50,45,52,40,34,62,70,65,76,41,88,61,46,78,40,46,61,61,65,70,58,51,47,57,47,45,53,70,64,41,30,56,35,93,96,48,92,70,59,40,32,34,36,59,40,70,49,99,91,49,75,46,79,45,76,38,87,77,62,61,95,75,82,51,52,71,50,56,51,47,50,54,56,52,50,47,51,47,40,30,73,75,70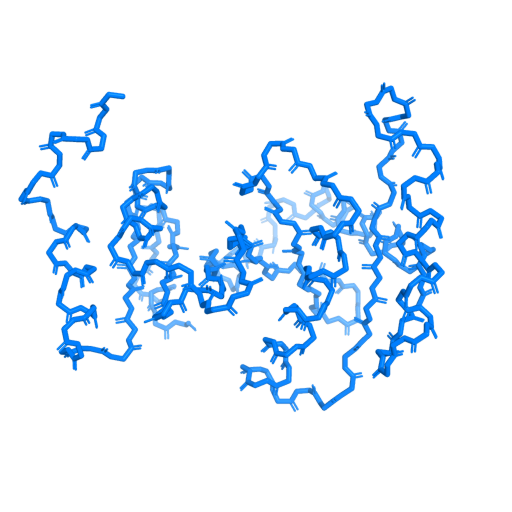,65,40,88,77,53,82,39,60,46,69,73,74,90,68,77,84,80,65,54,82,58,43,61,52,52,34,47,59,54,46,70,74,41,101,56,52,62,67,45,48,66,54,27,39,48,51,50,52,49,33,50,52,46,54,72,74,30,69,90,72,59,67,56,65,82,50,55,40,42,36,40,46,56,36,64,52,53,42,35,38,40,56,76,86,62,51,78,70,51,75,74,114

Sequence (188 aa):
MAIRSLKRTSMRLALEAHRRGKTRFVFSAGNTCSYMGLAKIILKTLPGIDCPAIVNKIPTFKGECLFLDLGGNIECRLCHLVKFALMGEKFVQHVFGIPNPEVGYIKDGSEVVNGPTLLKEAASILLKLSLNFQGSWRGKLEYLITKLIFERLKCQLDLQKYNGAYWIDLNGMAVKNHGKTDPLEFSN